Protein AF-A0A3L7ZGT4-F1 (afdb_monomer)

Nearest PDB structures (foldseek):
  6v9z-assembly1_B  TM=1.377E-01  e=1.592E-01  Acetivibrio thermocellus ATCC 27405
  2yfb-assembly1_A  TM=1.823E-01  e=2.678E+00  Pseudomonas putida KT2440
  4iwb-assembly2_B  TM=2.316E-01  e=6.762E+00  Aquifex aeolicus
  2efl-assembly1_A-2  TM=1.296E-01  e=8.067E+00  Homo sapiens

Sequence (355 aa):
MDIYYFLFLWIAFLSSLDFFPLPQKIKMIGSSLLLLTVILFCGLRGDVDNDYSTYVGHWGTTPIWQEESVKSLFEKINGHLLEFGYVFICSLFKSIGLGYQSIFLFCSFLTFTLFYKSAKQFTSYPNFALFIFFSQFIMMPFMQIRYGVAMTCTLYAIVNWANGNRRKCVVYIILGILFHRLVWGCLLLIWLLNASFRFVVFFMLCALFIPFGTIEDIILGIFSISSFKHYMDYMDKGESANMLSILWYSILVYPYLEKIWRERNRASVKEIVLLKMYLISLLAFYLASDYSILSRISGVFSLSICFILPAYYQMLKKDGLHLLVYFFCVSFYCFLKYLPCLKYFKDYTINYNLF

Radius of gyration: 20.81 Å; Cα contacts (8 Å, |Δi|>4): 427; chains: 1; bounding box: 52×47×51 Å

Secondary structure (DSSP, 8-state):
-HHHHHHHHHHHHHHHTTTS---HHHHHHHHHHHHHHHHHHHHSB-S-STTHHHHHHHHHHS--GGGS-HHHHHHHHHTSSS-HHHHHHHHHHHHTT--THHHHHHHHHHHHHHHHHHHHHH-S-HHHHHHHHHHHHTHHHHT-HHHHHHHHHHHHHHHHHHTT-HHHHHHHHHHHHHH-THHHHHHHHHGGGTS-HHHHHHHHHHHTTS-HHHHHHHHHHHHTSTTTGGGGGG-S-PSPPPHHHHHHHHHHHHHHHHHHHHTTTT--HHHHHHHHHHHHHHHHHHHTTT-HHHHHHHHHHHTTHHHHHHHGGGGS-SSHHHHHHHHHHHHHHHHHHHGGGGGG--S--B-----

Mean predicted aligned error: 5.78 Å

Foldseek 3Di:
DVVLVVLLVLLLVLLLVLLDPDDPVVPVVSVVCSLVSQLQQQLFWAPWFDQRVVLLVLLVQQAAPVVDDPVRNQVSLVPDPFFNLLSVVSNVLVNVPWFSSVSLSVLSNLLSVLQLVLLVQQASRSSQLSSLCCLQPVCCSRRVSLLSNLLSLQSSLLSCVLVVNNVSNVVSLVVSCRRDVCSVVLVVLSCLLVPDPVVLLVLLVVLLVPPLVVLVVVVCVVCVPPSNVVCVVQLQFDDFPDVVVVVVLVVLCVVLVVVCVVCVVPDGSSSSSLVSLSSSLSSLCSSCRRGPSSNSSSVSSNSSSSSRLNCVVVVDDSDPVRSVVSSVVSSVVSNVSNVVCCVRTHPTDGHPRGD

pLDDT: mean 88.42, std 10.99, range [50.56, 98.62]

Structure (mmCIF, N/CA/C/O backbone):
data_AF-A0A3L7ZGT4-F1
#
_entry.id   AF-A0A3L7ZGT4-F1
#
loop_
_atom_site.group_PDB
_atom_site.id
_atom_site.type_symbol
_atom_site.label_atom_id
_atom_site.label_alt_id
_atom_site.label_comp_id
_atom_site.label_asym_id
_atom_site.label_entity_id
_atom_site.label_seq_id
_atom_site.pdbx_PDB_ins_code
_atom_site.Cartn_x
_atom_site.Cartn_y
_atom_site.Cartn_z
_atom_site.occupancy
_atom_site.B_iso_or_equiv
_atom_site.auth_seq_id
_atom_site.auth_comp_id
_atom_site.auth_asym_id
_atom_site.auth_atom_id
_atom_site.pdbx_PDB_model_num
ATOM 1 N N . MET A 1 1 ? -10.781 -17.471 -13.627 1.00 87.19 1 MET A N 1
ATOM 2 C CA . MET A 1 1 ? -11.334 -16.576 -12.579 1.00 87.19 1 MET A CA 1
ATOM 3 C C . MET A 1 1 ? -11.327 -17.170 -11.162 1.00 87.19 1 MET A C 1
ATOM 5 O O . MET A 1 1 ? -11.079 -16.430 -10.216 1.00 87.19 1 MET A O 1
ATOM 9 N N . ASP A 1 2 ? -11.546 -18.475 -10.971 1.00 91.94 2 ASP A N 1
ATOM 10 C CA . ASP A 1 2 ? -11.720 -19.090 -9.633 1.00 91.94 2 ASP A CA 1
ATOM 11 C C . ASP A 1 2 ? -10.563 -18.881 -8.650 1.00 91.94 2 ASP A C 1
ATOM 13 O O . ASP A 1 2 ? -10.771 -18.725 -7.445 1.00 91.94 2 ASP A O 1
ATOM 17 N N . ILE A 1 3 ? -9.333 -18.809 -9.161 1.00 94.75 3 ILE A N 1
ATOM 18 C CA . ILE A 1 3 ? -8.140 -18.611 -8.336 1.00 94.75 3 ILE A CA 1
ATOM 19 C C . ILE A 1 3 ? -8.164 -17.294 -7.548 1.00 94.75 3 ILE A C 1
ATOM 21 O O . ILE A 1 3 ? -7.645 -17.253 -6.436 1.00 94.75 3 ILE A O 1
ATOM 25 N N . TYR A 1 4 ? -8.803 -16.239 -8.069 1.00 95.88 4 TYR A N 1
ATOM 26 C CA . TYR A 1 4 ? -8.950 -14.962 -7.364 1.00 95.88 4 TYR A CA 1
ATOM 27 C C . TYR A 1 4 ? -9.836 -15.116 -6.118 1.00 95.88 4 TYR A C 1
ATOM 29 O O . TYR A 1 4 ? -9.494 -14.630 -5.040 1.00 95.88 4 TYR A O 1
ATOM 37 N N . TYR A 1 5 ? -10.936 -15.866 -6.234 1.00 96.62 5 TYR A N 1
ATOM 38 C CA . TYR A 1 5 ? -11.831 -16.164 -5.113 1.00 96.62 5 TYR A CA 1
ATOM 39 C C . TYR A 1 5 ? -11.175 -17.090 -4.090 1.00 96.62 5 TYR A C 1
ATOM 41 O O . TYR A 1 5 ? -11.238 -16.825 -2.888 1.00 96.62 5 TYR A O 1
ATOM 49 N N . PHE A 1 6 ? -10.495 -18.141 -4.557 1.00 96.94 6 PHE A N 1
ATOM 50 C CA . PHE A 1 6 ? -9.724 -19.025 -3.686 1.00 96.94 6 PHE A CA 1
ATOM 51 C C . PHE A 1 6 ? -8.668 -18.243 -2.899 1.00 96.94 6 PHE A C 1
ATOM 53 O O . PHE A 1 6 ? -8.575 -18.378 -1.680 1.00 96.94 6 PHE A O 1
ATOM 60 N N . LEU A 1 7 ? -7.913 -17.377 -3.580 1.00 96.44 7 LEU A N 1
ATOM 61 C CA . LEU A 1 7 ? -6.902 -16.541 -2.951 1.00 96.44 7 LEU A CA 1
ATOM 62 C C . LEU A 1 7 ? -7.512 -15.614 -1.896 1.00 96.44 7 LEU A C 1
ATOM 64 O O . LEU A 1 7 ? -6.963 -15.502 -0.803 1.00 96.44 7 LEU A O 1
ATOM 68 N N . PHE A 1 8 ? -8.641 -14.968 -2.198 1.00 97.25 8 PHE A N 1
ATOM 69 C CA . PHE A 1 8 ? -9.334 -14.109 -1.242 1.00 97.25 8 PHE A CA 1
ATOM 70 C C . PHE A 1 8 ? -9.685 -14.873 0.045 1.00 97.25 8 PHE A C 1
ATOM 72 O O . PHE A 1 8 ? -9.359 -14.416 1.142 1.00 97.25 8 PHE A O 1
ATOM 79 N N . LEU A 1 9 ? -10.282 -16.064 -0.083 1.00 97.31 9 LEU A N 1
ATOM 80 C CA . LEU A 1 9 ? -10.635 -16.915 1.058 1.00 97.31 9 LEU A CA 1
ATOM 81 C C . LEU A 1 9 ? -9.398 -17.401 1.823 1.00 97.31 9 LEU A C 1
ATOM 83 O O . LEU A 1 9 ? -9.398 -17.412 3.053 1.00 97.31 9 LEU A O 1
ATOM 87 N N . TRP A 1 10 ? -8.329 -17.755 1.112 1.00 97.50 10 TRP A N 1
ATOM 88 C CA . TRP A 1 10 ? -7.066 -18.186 1.706 1.00 97.50 10 TRP A CA 1
ATOM 89 C C . TRP A 1 10 ? -6.397 -17.075 2.529 1.00 97.50 10 TRP A C 1
ATOM 91 O O . TRP A 1 10 ? -5.992 -17.296 3.672 1.00 97.50 10 TRP A O 1
ATOM 101 N N . ILE A 1 11 ? -6.334 -15.857 1.985 1.00 97.81 11 ILE A N 1
ATOM 102 C CA . ILE A 1 11 ? -5.810 -14.675 2.682 1.00 97.81 11 ILE A CA 1
ATOM 103 C C . ILE A 1 11 ? -6.693 -14.348 3.891 1.00 97.81 11 ILE A C 1
ATOM 105 O O . ILE A 1 11 ? -6.160 -14.108 4.976 1.00 97.81 11 ILE A O 1
ATOM 109 N N . ALA A 1 12 ? -8.022 -14.393 3.745 1.00 97.19 12 ALA A N 1
ATOM 110 C CA . ALA A 1 12 ? -8.953 -14.181 4.852 1.00 97.19 12 ALA A CA 1
ATOM 111 C C . ALA A 1 12 ? -8.708 -15.196 5.983 1.00 97.19 12 ALA A C 1
ATOM 113 O O . ALA A 1 12 ? -8.535 -14.801 7.139 1.00 97.19 12 ALA A O 1
ATOM 114 N N . PHE A 1 13 ? -8.587 -16.485 5.651 1.00 95.81 13 PHE A N 1
ATOM 115 C CA . PHE A 1 13 ? -8.282 -17.548 6.607 1.00 95.81 13 PHE A CA 1
ATOM 116 C C . PHE A 1 13 ? -6.965 -17.298 7.353 1.00 95.81 13 PHE A C 1
ATOM 118 O O . PHE A 1 13 ? -6.965 -17.239 8.583 1.00 95.81 13 PHE A O 1
ATOM 125 N N . LEU A 1 14 ? -5.854 -17.078 6.642 1.00 96.88 14 LEU A N 1
ATOM 126 C CA . LEU A 1 14 ? -4.557 -16.811 7.278 1.00 96.88 14 LEU A CA 1
ATOM 127 C C . LEU A 1 14 ? -4.572 -15.528 8.117 1.00 96.88 14 LEU A C 1
ATOM 129 O O . LEU A 1 14 ? -3.916 -15.456 9.156 1.00 96.88 14 LEU A O 1
ATOM 133 N N . SER A 1 15 ? -5.338 -14.519 7.702 1.00 96.69 15 SER A N 1
ATOM 134 C CA . SER A 1 15 ? -5.470 -13.270 8.451 1.00 96.69 15 SER A CA 1
ATOM 135 C C . SER A 1 15 ? -6.228 -13.430 9.770 1.00 96.69 15 SER A C 1
ATOM 137 O O . SER A 1 15 ? -5.941 -12.717 10.732 1.00 96.69 15 SER A O 1
ATOM 139 N N . SER A 1 16 ? -7.137 -14.410 9.853 1.00 94.25 16 SER A N 1
ATOM 140 C CA . SER A 1 16 ? -7.916 -14.694 11.063 1.00 94.25 16 SER A CA 1
ATOM 141 C C . SER A 1 16 ? -7.051 -15.165 12.242 1.00 94.25 16 SER A C 1
ATOM 143 O O . SER A 1 16 ? -7.432 -14.987 13.400 1.00 94.25 16 SER A O 1
ATOM 145 N N . LEU A 1 17 ? -5.845 -15.688 11.969 1.00 94.06 17 LEU A N 1
ATOM 146 C CA . LEU A 1 17 ? -4.886 -16.164 12.978 1.00 94.06 17 LEU A CA 1
ATOM 147 C C . LEU A 1 17 ? -4.491 -15.085 13.999 1.00 94.06 17 LEU A C 1
ATOM 149 O O . LEU A 1 17 ? -4.084 -15.407 15.118 1.00 94.06 17 LEU A O 1
ATOM 153 N N . ASP A 1 18 ? -4.634 -13.809 13.637 1.00 93.56 18 ASP A N 1
ATOM 154 C CA . ASP A 1 18 ? -4.398 -12.675 14.527 1.00 93.56 18 ASP A CA 1
ATOM 155 C C . ASP A 1 18 ? -5.325 -12.675 15.753 1.00 93.56 18 ASP A C 1
ATOM 157 O O . ASP A 1 18 ? -4.897 -12.291 16.847 1.00 93.56 18 ASP A O 1
ATOM 161 N N . PHE A 1 19 ? -6.563 -13.150 15.598 1.00 91.94 19 PHE A N 1
ATOM 162 C CA . PHE A 1 19 ? -7.592 -13.102 16.638 1.00 91.94 19 PHE A CA 1
ATOM 163 C C . PHE A 1 19 ? -7.549 -14.284 17.604 1.00 91.94 19 PHE A C 1
ATOM 165 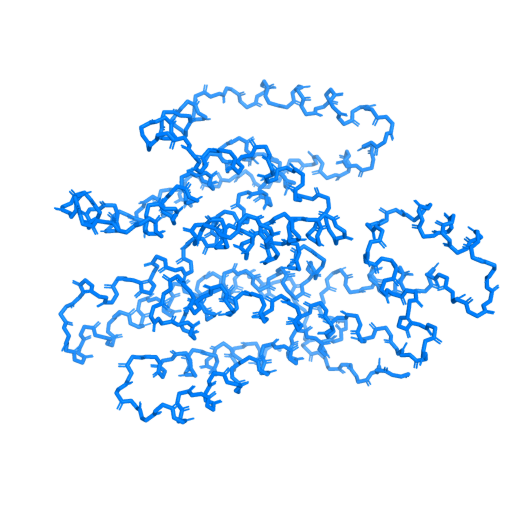O O . PHE A 1 19 ? -8.072 -14.191 18.715 1.00 91.94 19 PHE A O 1
ATOM 172 N N . PHE A 1 20 ? -6.899 -15.379 17.214 1.00 90.62 20 PHE A N 1
ATOM 173 C CA . PHE A 1 20 ? -6.825 -16.580 18.034 1.00 90.62 20 PHE A CA 1
ATOM 174 C C . PHE A 1 20 ? -5.622 -16.541 18.995 1.00 90.62 20 PHE A C 1
ATOM 176 O O . PHE A 1 20 ? -4.551 -16.016 18.651 1.00 90.62 20 PHE A O 1
ATOM 183 N N . PRO A 1 21 ? -5.744 -17.114 20.207 1.00 90.38 21 PRO A N 1
ATOM 184 C CA . PRO A 1 21 ? -4.657 -17.211 21.182 1.00 90.38 21 PRO A CA 1
ATOM 185 C C . PRO A 1 21 ? -3.670 -18.335 20.811 1.00 90.38 21 PRO A C 1
ATOM 187 O O . PRO A 1 21 ? -3.456 -19.282 21.560 1.00 90.38 21 PRO A O 1
ATOM 190 N N . LEU A 1 22 ? -3.083 -18.251 19.617 1.00 93.62 22 LEU A N 1
ATOM 191 C CA . LEU A 1 22 ? -2.138 -19.239 19.096 1.00 93.62 22 LEU A CA 1
ATOM 192 C C . LEU A 1 22 ? -0.699 -18.965 19.570 1.00 93.62 22 LEU A C 1
ATOM 194 O O . LEU A 1 22 ? -0.325 -17.796 19.725 1.00 93.62 22 LEU A O 1
ATOM 198 N N . PRO A 1 23 ? 0.143 -20.009 19.707 1.00 96.00 23 PRO A N 1
ATOM 199 C CA . PRO A 1 23 ? 1.579 -19.864 19.926 1.00 96.00 23 PRO A CA 1
ATOM 200 C C . PRO A 1 23 ? 2.246 -18.924 18.914 1.00 96.00 23 PRO A C 1
ATOM 202 O O . PRO A 1 23 ? 1.974 -18.988 17.712 1.00 96.00 23 PRO A O 1
ATOM 205 N N . GLN A 1 24 ? 3.196 -18.106 19.379 1.00 92.50 24 GLN A N 1
ATOM 206 C CA . GLN A 1 24 ? 3.872 -17.101 18.548 1.00 92.50 24 GLN A CA 1
ATOM 207 C C . GLN A 1 24 ? 4.528 -17.701 17.295 1.00 92.50 24 GLN A C 1
ATOM 209 O O . GLN A 1 24 ? 4.470 -17.103 16.223 1.00 92.50 24 GLN A O 1
ATOM 214 N N . LYS A 1 25 ? 5.101 -18.907 17.403 1.00 95.88 25 LYS A N 1
ATOM 215 C CA . LYS A 1 25 ? 5.688 -19.631 16.265 1.00 95.88 25 LYS A CA 1
ATOM 216 C C . LYS A 1 25 ? 4.659 -19.899 15.160 1.00 95.88 25 LYS A C 1
ATOM 218 O O . LYS A 1 25 ? 4.966 -19.697 13.991 1.00 95.88 25 LYS A O 1
ATOM 223 N N . ILE A 1 26 ? 3.438 -20.301 15.523 1.00 95.00 26 ILE A N 1
ATOM 224 C CA . ILE A 1 26 ? 2.354 -20.564 14.564 1.00 95.00 26 ILE A CA 1
ATOM 225 C C . ILE A 1 26 ? 1.909 -19.258 13.904 1.00 95.00 26 ILE A C 1
ATOM 227 O O . ILE A 1 26 ? 1.793 -19.208 12.682 1.00 95.00 26 ILE A O 1
ATOM 231 N N . LYS A 1 27 ? 1.753 -18.177 14.682 1.00 92.75 27 LYS A N 1
ATOM 232 C CA . LYS A 1 27 ? 1.438 -16.849 14.130 1.00 92.75 27 LYS A CA 1
ATOM 233 C C . LYS A 1 27 ? 2.501 -16.374 13.142 1.00 92.75 27 LYS A C 1
ATOM 235 O O . LYS A 1 27 ? 2.159 -15.883 12.074 1.00 92.75 27 LYS A O 1
ATOM 240 N N . MET A 1 28 ? 3.782 -16.571 13.459 1.00 94.88 28 MET A N 1
ATOM 241 C CA . MET A 1 28 ? 4.886 -16.223 12.560 1.00 94.88 28 MET A CA 1
ATOM 242 C C . MET A 1 28 ? 4.854 -17.022 11.257 1.00 94.88 28 MET A C 1
ATOM 244 O O . MET A 1 28 ? 5.005 -16.425 10.196 1.00 94.88 28 MET A O 1
ATOM 248 N N . ILE A 1 29 ? 4.626 -18.338 11.321 1.00 96.88 29 ILE A N 1
ATOM 249 C CA . ILE A 1 29 ? 4.486 -19.179 10.123 1.00 96.88 29 ILE A CA 1
ATOM 250 C C . ILE A 1 29 ? 3.302 -18.699 9.280 1.00 96.88 29 ILE A C 1
ATOM 252 O O . ILE A 1 29 ? 3.465 -18.490 8.081 1.00 96.88 29 ILE A O 1
ATOM 256 N N . GLY A 1 30 ? 2.145 -18.453 9.902 1.00 96.75 30 GLY A N 1
ATOM 257 C CA . GLY A 1 30 ? 0.964 -17.923 9.218 1.00 96.75 30 GLY A CA 1
ATOM 258 C C . GLY A 1 30 ? 1.238 -16.590 8.520 1.00 96.75 30 GLY A C 1
ATOM 259 O O . GLY A 1 30 ? 0.931 -16.442 7.341 1.00 96.75 30 GLY A O 1
ATOM 260 N N . SER A 1 31 ? 1.904 -15.653 9.198 1.00 97.19 31 SER A N 1
ATOM 261 C CA . SER A 1 31 ? 2.327 -14.377 8.610 1.00 97.19 31 SER A CA 1
ATOM 262 C C . SER A 1 31 ? 3.297 -14.541 7.442 1.00 97.19 31 SER A C 1
ATOM 264 O O . SER A 1 31 ? 3.178 -13.838 6.441 1.00 97.19 31 SER A O 1
ATOM 266 N N . SER A 1 32 ? 4.269 -15.447 7.560 1.00 97.94 32 SER A N 1
ATOM 267 C CA . SER A 1 32 ? 5.228 -15.729 6.491 1.00 97.94 32 SER A CA 1
ATOM 268 C C . SER A 1 32 ? 4.544 -16.348 5.275 1.00 97.94 32 SER A C 1
ATOM 270 O O . SER A 1 32 ? 4.813 -15.917 4.158 1.00 97.94 32 SER A O 1
ATOM 272 N N . LEU A 1 33 ? 3.629 -17.299 5.484 1.00 98.25 33 LEU A N 1
ATOM 273 C CA . LEU A 1 33 ? 2.826 -17.896 4.415 1.00 98.25 33 LEU A CA 1
ATOM 274 C C . LEU A 1 33 ? 1.926 -16.858 3.749 1.00 98.25 33 LEU A C 1
ATOM 276 O O . LEU A 1 33 ? 1.861 -16.814 2.524 1.00 98.25 33 LEU A O 1
ATOM 280 N N . LEU A 1 34 ? 1.283 -15.992 4.534 1.00 98.31 34 LEU A N 1
ATOM 281 C CA . LEU A 1 34 ? 0.437 -14.915 4.029 1.00 98.31 34 LEU A CA 1
ATOM 282 C C . LEU A 1 34 ? 1.234 -13.962 3.133 1.00 98.31 34 LEU A C 1
ATOM 284 O O . LEU A 1 34 ? 0.837 -13.713 1.997 1.00 98.31 34 LEU A O 1
ATOM 288 N N . LEU A 1 35 ? 2.379 -13.477 3.622 1.00 98.31 35 LEU A N 1
ATOM 289 C CA . LEU A 1 35 ? 3.276 -12.609 2.861 1.00 98.31 35 LEU A CA 1
ATOM 290 C C . LEU A 1 35 ? 3.783 -13.279 1.588 1.00 98.31 35 LEU A C 1
ATOM 292 O O . LEU A 1 35 ? 3.723 -12.677 0.521 1.00 98.31 35 LEU A O 1
ATOM 296 N N . LEU A 1 36 ? 4.262 -14.519 1.692 1.00 98.44 36 LEU A N 1
ATOM 297 C CA . LEU A 1 36 ? 4.753 -15.266 0.542 1.00 98.44 36 LEU A CA 1
ATOM 298 C C . LEU A 1 36 ? 3.647 -15.449 -0.502 1.00 98.44 36 LEU A C 1
ATOM 300 O O . LEU A 1 36 ? 3.887 -15.221 -1.681 1.00 98.44 36 LEU A O 1
ATOM 304 N N . THR A 1 37 ? 2.429 -15.781 -0.065 1.00 98.19 37 THR A N 1
ATOM 305 C CA . THR A 1 37 ? 1.267 -15.941 -0.946 1.00 98.19 37 THR A CA 1
ATOM 306 C C . THR A 1 37 ? 1.009 -14.659 -1.739 1.00 98.19 37 THR A C 1
ATOM 308 O O . THR A 1 37 ? 0.976 -14.709 -2.965 1.00 98.19 37 THR A O 1
ATOM 311 N N . VAL A 1 38 ? 0.860 -13.506 -1.074 1.00 98.19 38 VAL A N 1
ATOM 312 C CA . VAL A 1 38 ? 0.535 -12.248 -1.777 1.00 98.19 38 VAL A CA 1
ATOM 313 C C . VAL A 1 38 ? 1.682 -11.765 -2.667 1.00 98.19 38 VAL A C 1
ATOM 315 O O . VAL A 1 38 ? 1.430 -11.263 -3.761 1.00 98.19 38 VAL A O 1
ATOM 318 N N . ILE A 1 39 ? 2.935 -11.966 -2.241 1.00 98.38 39 ILE A N 1
ATOM 319 C CA . ILE A 1 39 ? 4.121 -11.586 -3.018 1.00 98.38 39 ILE A CA 1
ATOM 320 C C . ILE A 1 39 ? 4.232 -12.429 -4.285 1.00 98.38 39 ILE A C 1
ATOM 322 O O . ILE A 1 39 ? 4.430 -11.881 -5.365 1.00 98.38 39 ILE A O 1
ATOM 326 N N . LEU A 1 40 ? 4.089 -13.751 -4.179 1.00 97.88 40 LEU A N 1
ATOM 327 C CA . LEU A 1 40 ? 4.168 -14.630 -5.344 1.00 97.88 40 LEU A CA 1
ATOM 328 C C . LEU A 1 40 ? 2.964 -14.445 -6.267 1.00 97.88 40 LEU A C 1
ATOM 330 O O . LEU A 1 40 ? 3.140 -14.416 -7.479 1.00 97.88 40 LEU A O 1
ATOM 334 N N . PHE A 1 41 ? 1.761 -14.263 -5.720 1.00 97.50 41 PHE A N 1
ATOM 335 C CA . PHE A 1 41 ? 0.562 -14.059 -6.530 1.00 97.50 41 PHE A CA 1
ATOM 336 C C . PHE A 1 41 ? 0.618 -12.760 -7.346 1.00 97.50 41 PHE A C 1
ATOM 338 O O . PHE A 1 41 ? 0.352 -12.750 -8.540 1.00 97.50 41 PHE A O 1
ATOM 345 N N . CYS A 1 42 ? 0.995 -11.636 -6.740 1.00 97.00 42 CYS A N 1
ATOM 346 C CA . CYS A 1 42 ? 1.147 -10.398 -7.506 1.00 97.00 42 CYS A CA 1
ATOM 347 C C . CYS A 1 42 ? 2.421 -10.418 -8.368 1.00 97.00 42 CYS A C 1
ATOM 349 O O . CYS A 1 42 ? 2.427 -9.900 -9.480 1.00 97.00 42 CYS A O 1
ATOM 351 N N . GLY A 1 43 ? 3.501 -11.011 -7.859 1.00 97.12 43 GLY A N 1
ATOM 352 C CA . GLY A 1 43 ? 4.831 -10.959 -8.456 1.00 97.12 43 GLY A CA 1
ATOM 353 C C . GLY A 1 43 ? 5.082 -11.935 -9.601 1.00 97.12 43 GLY A C 1
ATOM 354 O O . GLY A 1 43 ? 5.945 -11.654 -10.423 1.00 97.12 43 GLY A O 1
ATOM 355 N N . LEU A 1 44 ? 4.354 -13.054 -9.680 1.00 97.12 44 LEU A N 1
ATOM 356 C CA . LEU A 1 44 ? 4.490 -14.069 -10.740 1.00 97.12 44 LEU A CA 1
ATOM 357 C C . LEU A 1 44 ? 3.322 -14.077 -11.728 1.00 97.12 44 LEU A C 1
ATOM 359 O O . LEU A 1 44 ? 3.250 -14.952 -12.586 1.00 97.12 44 LEU A O 1
ATOM 363 N N . ARG A 1 45 ? 2.389 -13.131 -11.628 1.00 95.19 45 ARG A N 1
ATOM 364 C CA . ARG A 1 45 ? 1.294 -13.026 -12.595 1.00 95.19 45 ARG A CA 1
ATOM 365 C C . ARG A 1 45 ? 1.841 -12.728 -14.004 1.00 95.19 45 ARG A C 1
ATOM 367 O O . ARG A 1 45 ? 2.767 -11.920 -14.144 1.00 95.19 45 ARG A O 1
ATOM 374 N N . GLY A 1 46 ? 1.256 -13.356 -15.018 1.00 93.56 46 GLY A N 1
ATOM 375 C CA . GLY A 1 46 ? 1.499 -13.095 -16.438 1.00 93.56 46 GLY A CA 1
ATOM 376 C C . GLY A 1 46 ? 0.689 -11.908 -16.966 1.00 93.56 46 GLY A C 1
ATOM 377 O O . GLY A 1 46 ? 0.334 -11.012 -16.201 1.00 93.56 46 GLY A O 1
ATOM 378 N N . ASP A 1 47 ? 0.371 -11.911 -18.264 1.00 93.50 47 ASP A N 1
ATOM 379 C CA . ASP A 1 47 ? -0.501 -10.907 -18.897 1.00 93.50 47 ASP A CA 1
ATOM 380 C C . ASP A 1 47 ? -1.958 -11.107 -18.461 1.00 93.50 47 ASP A C 1
ATOM 382 O O . ASP A 1 47 ? -2.766 -11.766 -19.118 1.00 93.50 47 ASP A O 1
ATOM 386 N N . VAL A 1 48 ? -2.263 -10.566 -17.287 1.00 91.88 48 VAL A N 1
ATOM 387 C CA . VAL A 1 48 ? -3.562 -10.698 -16.621 1.00 91.88 48 VAL A CA 1
ATOM 388 C C . VAL A 1 48 ? -4.215 -9.345 -16.353 1.00 91.88 48 VAL A C 1
ATOM 390 O O . VAL A 1 48 ? -5.291 -9.301 -15.764 1.00 91.88 48 VAL A O 1
ATOM 393 N N . ASP A 1 49 ? -3.567 -8.248 -16.747 1.00 90.81 49 ASP A N 1
ATOM 394 C CA . ASP A 1 49 ? -4.005 -6.879 -16.497 1.00 90.81 49 ASP A CA 1
ATOM 395 C C . ASP A 1 49 ? -3.548 -5.915 -17.604 1.00 90.81 49 ASP A C 1
ATOM 397 O O . ASP A 1 49 ? -2.688 -6.243 -18.418 1.00 90.81 49 ASP A O 1
ATOM 401 N N . ASN A 1 50 ? -4.138 -4.719 -17.632 1.00 86.69 50 ASN A N 1
ATOM 402 C CA . ASN A 1 50 ? -3.938 -3.746 -18.710 1.00 86.69 50 ASN A CA 1
ATOM 403 C C . ASN A 1 50 ? -2.556 -3.071 -18.718 1.00 86.69 50 ASN A C 1
ATOM 405 O O . ASN A 1 50 ? -2.140 -2.570 -19.759 1.00 86.69 50 ASN A O 1
ATOM 409 N N . ASP A 1 51 ? -1.844 -3.045 -17.589 1.00 89.44 51 ASP A N 1
ATOM 410 C CA . ASP A 1 51 ? -0.549 -2.366 -17.489 1.00 89.44 51 ASP A CA 1
ATOM 411 C C . ASP A 1 51 ? 0.621 -3.328 -17.753 1.00 89.44 51 ASP A C 1
ATOM 413 O O . ASP A 1 51 ? 1.755 -2.881 -17.953 1.00 89.44 51 ASP A O 1
ATOM 417 N N . TYR A 1 52 ? 0.373 -4.645 -17.782 1.00 93.50 52 TYR A N 1
ATOM 418 C CA . TYR A 1 52 ? 1.405 -5.668 -17.954 1.00 93.50 52 TYR A CA 1
ATOM 419 C C . TYR A 1 52 ? 2.288 -5.416 -19.178 1.00 93.50 52 TYR A C 1
ATOM 421 O O . TYR A 1 52 ? 3.505 -5.269 -19.047 1.00 93.50 52 TYR A O 1
ATOM 429 N N . SER A 1 53 ? 1.679 -5.311 -20.363 1.00 92.44 53 SER A N 1
ATOM 430 C CA . SER A 1 53 ? 2.391 -5.112 -21.629 1.00 92.44 53 SER A CA 1
ATOM 431 C C . SER A 1 53 ? 3.196 -3.814 -21.646 1.00 92.44 53 SER A C 1
ATOM 433 O O . SER A 1 53 ? 4.288 -3.776 -22.208 1.00 92.44 53 SER A O 1
ATOM 435 N N . THR A 1 54 ? 2.700 -2.769 -20.983 1.00 91.69 54 THR A N 1
ATOM 436 C CA . THR A 1 54 ? 3.389 -1.481 -20.852 1.00 91.69 54 THR A CA 1
ATOM 437 C C . THR A 1 54 ? 4.693 -1.636 -20.071 1.00 91.69 54 THR A C 1
ATOM 439 O O . THR A 1 54 ? 5.745 -1.183 -20.522 1.00 91.69 54 THR A O 1
ATOM 442 N N . TYR A 1 55 ? 4.670 -2.346 -18.939 1.00 94.00 55 TYR A N 1
ATOM 443 C CA . TYR A 1 55 ? 5.886 -2.635 -18.171 1.00 94.00 55 TYR A CA 1
ATOM 444 C C . TYR A 1 55 ? 6.881 -3.509 -18.941 1.00 94.00 55 TYR A C 1
ATOM 446 O O . TYR A 1 55 ? 8.081 -3.233 -18.908 1.00 94.00 55 TYR A O 1
ATOM 454 N N . VAL A 1 56 ? 6.400 -4.520 -19.673 1.00 94.62 56 VAL A N 1
ATOM 455 C CA . VAL A 1 56 ? 7.259 -5.355 -20.532 1.00 94.62 56 VAL A CA 1
ATOM 456 C C . VAL A 1 56 ? 7.889 -4.526 -21.655 1.00 94.62 56 VAL A C 1
ATOM 458 O O . VAL A 1 56 ? 9.082 -4.660 -21.926 1.00 94.62 56 VAL A O 1
ATOM 461 N N . GLY A 1 57 ? 7.128 -3.617 -22.268 1.00 93.19 57 GLY A N 1
ATOM 462 C CA . GLY A 1 57 ? 7.636 -2.694 -23.284 1.00 93.19 57 GLY A CA 1
ATOM 463 C C . GLY A 1 57 ? 8.752 -1.796 -22.746 1.00 93.19 57 GLY A C 1
ATOM 464 O O . GLY A 1 57 ? 9.822 -1.709 -23.348 1.00 93.19 57 GLY A O 1
ATOM 465 N N . HIS A 1 58 ? 8.549 -1.197 -21.570 1.00 92.25 58 HIS A N 1
ATOM 466 C CA . HIS A 1 58 ? 9.564 -0.371 -20.909 1.00 92.25 58 HIS A CA 1
ATOM 467 C C . HIS A 1 58 ? 10.827 -1.154 -20.529 1.00 92.25 58 HIS A C 1
ATOM 469 O O . HIS A 1 58 ? 11.944 -0.647 -20.649 1.00 92.25 58 HIS A O 1
ATOM 475 N N . TRP A 1 59 ? 10.677 -2.410 -20.108 1.00 94.12 59 TRP A N 1
ATOM 476 C CA . TRP A 1 59 ? 11.813 -3.301 -19.886 1.00 94.12 59 TRP A CA 1
ATOM 477 C C . TRP A 1 59 ? 12.626 -3.524 -21.173 1.00 94.12 59 TRP A C 1
ATOM 479 O O . TRP A 1 59 ? 13.863 -3.474 -21.162 1.00 94.12 59 TRP A O 1
ATOM 489 N N . GLY A 1 60 ? 11.938 -3.716 -22.302 1.00 92.44 60 GLY A N 1
ATOM 490 C CA . GLY A 1 60 ? 12.552 -3.864 -23.621 1.00 92.44 60 GLY A CA 1
ATOM 491 C C . GLY A 1 60 ? 13.471 -2.694 -23.982 1.00 92.44 60 GLY A C 1
ATOM 492 O O . GLY A 1 60 ? 14.592 -2.922 -24.432 1.00 92.44 60 GLY A O 1
ATOM 493 N N . THR A 1 61 ? 13.052 -1.461 -23.681 1.00 91.25 61 THR A N 1
ATOM 494 C CA . THR A 1 61 ? 13.796 -0.223 -23.983 1.00 91.25 61 THR A CA 1
ATOM 495 C C . THR A 1 61 ? 14.824 0.180 -22.924 1.00 91.25 61 THR A C 1
ATOM 497 O O . THR A 1 61 ? 15.557 1.148 -23.115 1.00 91.25 61 THR A O 1
ATOM 500 N N . THR A 1 62 ? 14.888 -0.525 -21.794 1.00 93.88 62 THR A N 1
ATOM 501 C CA . THR A 1 62 ? 15.822 -0.199 -20.711 1.00 93.88 62 THR A CA 1
ATOM 502 C C . THR A 1 62 ? 17.261 -0.601 -21.088 1.00 93.88 62 THR A C 1
ATOM 504 O O . THR A 1 62 ? 17.454 -1.726 -21.568 1.00 93.88 62 THR A O 1
ATOM 507 N N . PRO A 1 63 ? 18.272 0.267 -20.861 1.00 93.56 63 PRO A N 1
ATOM 508 C CA . PRO A 1 63 ? 19.668 -0.019 -21.204 1.00 93.56 63 PRO A CA 1
ATOM 509 C C . PRO A 1 63 ? 20.273 -1.154 -20.365 1.00 93.56 63 PRO A C 1
ATOM 511 O O . PRO A 1 63 ? 19.830 -1.415 -19.243 1.00 93.56 63 PRO A O 1
ATOM 514 N N . ILE A 1 64 ? 21.319 -1.790 -20.895 1.00 94.31 64 ILE A N 1
ATOM 515 C CA . ILE A 1 64 ? 22.130 -2.820 -20.230 1.00 94.31 64 ILE A CA 1
ATOM 516 C C . ILE A 1 64 ? 23.475 -2.198 -19.837 1.00 94.31 64 ILE A C 1
ATOM 518 O O . ILE A 1 64 ? 24.123 -1.550 -20.649 1.00 94.31 64 ILE A O 1
ATOM 522 N N . TRP A 1 65 ? 23.914 -2.372 -18.591 1.00 93.25 65 TRP A N 1
ATOM 523 C CA . TRP A 1 65 ? 25.081 -1.671 -18.042 1.00 93.25 65 TRP A CA 1
ATOM 524 C C . TRP A 1 65 ? 26.378 -2.073 -18.738 1.00 93.25 65 TRP A C 1
ATOM 526 O O . TRP A 1 65 ? 27.258 -1.239 -18.908 1.00 93.25 65 TRP A O 1
ATOM 536 N N . GLN A 1 66 ? 26.496 -3.336 -19.150 1.00 91.88 66 GLN A N 1
ATOM 537 C CA . GLN A 1 66 ? 27.677 -3.855 -19.839 1.00 91.88 66 GLN A CA 1
ATOM 538 C C . GLN A 1 66 ? 27.851 -3.286 -21.252 1.00 91.88 66 GLN A C 1
ATOM 540 O O . GLN A 1 66 ? 28.952 -3.344 -21.792 1.00 91.88 66 GLN A O 1
ATOM 545 N N . GLU A 1 67 ? 26.787 -2.743 -21.845 1.00 91.44 67 GLU A N 1
ATOM 546 C CA . GLU A 1 67 ? 26.779 -2.226 -23.219 1.00 91.44 67 GLU A CA 1
ATOM 547 C C . GLU A 1 67 ? 26.987 -0.705 -23.275 1.00 91.44 67 GLU A C 1
ATOM 549 O O . GLU A 1 67 ? 27.103 -0.123 -24.351 1.00 91.44 67 GLU A O 1
ATOM 554 N N . GLU A 1 68 ? 27.045 -0.039 -22.120 1.00 90.19 68 GLU A N 1
ATOM 555 C CA . GLU A 1 68 ? 27.005 1.416 -22.020 1.00 90.19 68 GLU A CA 1
ATOM 556 C C . GLU A 1 68 ? 28.204 1.962 -21.241 1.00 90.19 68 GLU A C 1
ATOM 558 O O . GLU A 1 68 ? 28.619 1.426 -20.214 1.00 90.19 68 GLU A O 1
ATOM 563 N N . SER A 1 69 ? 28.724 3.116 -21.666 1.00 92.12 69 SER A N 1
ATOM 564 C CA . SER A 1 69 ? 29.563 3.916 -20.768 1.00 92.12 69 SER A CA 1
ATOM 565 C C . SER A 1 69 ? 28.724 4.445 -19.598 1.00 92.12 69 SER A C 1
ATOM 567 O O . SER A 1 69 ? 27.527 4.688 -19.751 1.00 92.12 69 SER A O 1
ATOM 569 N N . VAL A 1 70 ? 29.353 4.716 -18.447 1.00 89.56 70 VAL A N 1
ATOM 570 C CA . VAL A 1 70 ? 28.658 5.270 -17.266 1.00 89.56 70 VAL A CA 1
ATOM 571 C C . VAL A 1 70 ? 27.852 6.520 -17.630 1.00 89.56 70 VAL A C 1
ATOM 573 O O . VAL A 1 70 ? 26.685 6.632 -17.267 1.00 89.56 70 VAL A O 1
ATOM 576 N N . LYS A 1 71 ? 28.438 7.443 -18.401 1.00 92.06 71 LYS A N 1
ATOM 577 C CA . LYS A 1 71 ? 27.753 8.667 -18.831 1.00 92.06 71 LYS A CA 1
ATOM 578 C C . LYS A 1 71 ? 26.514 8.360 -19.686 1.00 92.06 71 LYS A C 1
ATOM 580 O O . LYS A 1 71 ? 25.435 8.846 -19.361 1.00 92.06 71 LYS A O 1
ATOM 585 N N . SER A 1 72 ? 26.660 7.512 -20.708 1.00 91.06 72 SER A N 1
ATOM 586 C CA . SER A 1 72 ? 25.555 7.097 -21.591 1.00 91.06 72 SER A CA 1
ATOM 587 C C . SER A 1 72 ? 24.430 6.410 -20.813 1.00 91.06 72 SER A C 1
ATOM 589 O O . SER A 1 72 ? 23.255 6.699 -21.025 1.00 91.06 72 SER A O 1
ATOM 591 N N . LEU A 1 73 ? 24.783 5.555 -19.849 1.00 91.62 73 LEU A N 1
ATOM 592 C CA . LEU A 1 73 ? 23.823 4.865 -18.994 1.00 91.62 73 LEU A CA 1
ATOM 593 C C . LEU A 1 73 ? 22.959 5.860 -18.208 1.00 91.62 73 LEU A C 1
ATOM 595 O O . LEU A 1 73 ? 21.732 5.783 -18.257 1.00 91.62 73 LEU A O 1
ATOM 599 N N . PHE A 1 74 ? 23.578 6.816 -17.511 1.00 91.31 74 PHE A N 1
ATOM 600 C CA . PHE A 1 74 ? 22.835 7.821 -16.747 1.00 91.31 74 PHE A CA 1
ATOM 601 C C . PHE A 1 74 ? 22.008 8.745 -17.647 1.00 91.31 74 PHE A C 1
ATOM 603 O O . PHE A 1 74 ? 20.892 9.101 -17.273 1.00 91.31 74 PHE A O 1
ATOM 610 N N . GLU A 1 75 ? 22.507 9.114 -18.827 1.00 91.38 75 GLU A N 1
ATOM 611 C CA . GLU A 1 75 ? 21.747 9.900 -19.808 1.00 91.38 75 GLU A CA 1
ATOM 612 C C . GLU A 1 75 ? 20.508 9.139 -20.299 1.00 91.38 75 GLU A C 1
ATOM 614 O O . GLU A 1 75 ? 19.410 9.694 -20.289 1.00 91.38 75 GLU A O 1
ATOM 619 N N . LYS A 1 76 ? 20.644 7.849 -20.632 1.00 90.31 76 LYS A N 1
ATOM 620 C CA . LYS A 1 76 ? 19.529 6.994 -21.071 1.00 90.31 76 LYS A CA 1
ATOM 621 C C . LYS A 1 76 ? 18.505 6.744 -19.965 1.00 90.31 76 LYS A C 1
ATOM 623 O O . LYS A 1 76 ? 17.306 6.783 -20.228 1.00 90.31 76 LYS A O 1
ATOM 628 N N . ILE A 1 77 ? 18.953 6.531 -18.726 1.00 90.00 77 ILE A N 1
ATOM 629 C CA . ILE A 1 77 ? 18.052 6.359 -17.576 1.00 90.00 77 ILE A CA 1
ATOM 630 C C . ILE A 1 77 ? 17.295 7.664 -17.287 1.00 90.00 77 ILE A C 1
ATOM 632 O O . ILE A 1 77 ? 16.079 7.632 -17.112 1.00 90.00 77 ILE A O 1
ATOM 636 N N . ASN A 1 78 ? 17.984 8.810 -17.265 1.00 87.50 78 ASN A N 1
ATOM 637 C CA . ASN A 1 78 ? 17.357 10.113 -17.005 1.00 87.50 78 ASN A CA 1
ATOM 638 C C . ASN A 1 78 ? 16.452 10.584 -18.151 1.00 87.50 78 ASN A C 1
ATOM 640 O O . ASN A 1 78 ? 15.486 11.301 -17.907 1.00 87.50 78 ASN A O 1
ATOM 644 N N . GLY A 1 79 ? 16.766 10.197 -19.389 1.00 82.25 79 GLY A N 1
ATOM 645 C CA . GLY A 1 79 ? 15.968 10.501 -20.576 1.00 82.25 79 GLY A CA 1
ATOM 646 C C . GLY A 1 79 ? 14.708 9.643 -20.717 1.00 82.25 79 GLY A C 1
ATOM 647 O O . GLY A 1 79 ? 13.882 9.913 -21.587 1.00 82.25 79 GLY A O 1
ATOM 648 N N . HIS A 1 80 ? 14.536 8.615 -19.880 1.00 85.12 80 HIS A N 1
ATOM 649 C CA . HIS A 1 80 ? 13.358 7.759 -19.914 1.00 85.12 80 HIS A CA 1
ATOM 650 C C . HIS A 1 80 ? 12.123 8.492 -19.361 1.00 85.12 80 HIS A C 1
ATOM 652 O O . HIS A 1 80 ? 12.202 9.250 -18.397 1.00 85.12 80 HIS A O 1
ATOM 658 N N . LEU A 1 81 ? 10.935 8.204 -19.904 1.00 81.50 81 LEU A N 1
ATOM 659 C CA . LEU A 1 81 ? 9.669 8.810 -19.451 1.00 81.50 81 LEU A CA 1
ATOM 660 C C . LEU A 1 81 ? 9.233 8.378 -18.035 1.00 81.50 81 LEU A C 1
ATOM 662 O O . LEU A 1 81 ? 8.267 8.911 -17.491 1.00 81.50 81 LEU A O 1
ATOM 666 N N . LEU A 1 82 ? 9.922 7.405 -17.433 1.00 88.50 82 LEU A N 1
ATOM 667 C CA . LEU A 1 82 ? 9.574 6.837 -16.129 1.00 88.50 82 LEU A CA 1
ATOM 668 C C . LEU A 1 82 ? 10.520 7.353 -15.044 1.00 88.50 82 LEU A C 1
ATOM 670 O O . LEU A 1 82 ? 11.501 8.038 -15.311 1.00 88.50 82 LEU A O 1
ATOM 674 N N . GLU A 1 83 ? 10.218 7.031 -13.792 1.00 92.56 83 GLU A N 1
ATOM 675 C CA . GLU A 1 83 ? 11.023 7.445 -12.654 1.00 92.56 83 GLU A CA 1
ATOM 676 C C . GLU A 1 83 ? 12.397 6.771 -12.633 1.00 92.56 83 GLU A C 1
ATOM 678 O O . GLU A 1 83 ? 12.527 5.560 -12.831 1.00 92.56 83 GLU A O 1
ATOM 683 N N . PHE A 1 84 ? 13.417 7.577 -12.324 1.00 93.56 84 PHE A N 1
ATOM 684 C CA . PHE A 1 84 ? 14.823 7.181 -12.342 1.00 93.56 84 PHE A CA 1
ATOM 685 C C . PHE A 1 84 ? 15.086 5.856 -11.619 1.00 93.56 84 PHE A C 1
ATOM 687 O O . PHE A 1 84 ? 15.728 4.970 -12.173 1.00 93.56 84 PHE A O 1
ATOM 694 N N . GLY A 1 85 ? 14.587 5.694 -10.390 1.00 95.44 85 GLY A N 1
ATOM 695 C CA . GLY A 1 85 ? 14.881 4.507 -9.588 1.00 95.44 85 GLY A CA 1
ATOM 696 C C . GLY A 1 85 ? 14.258 3.235 -10.146 1.00 95.44 85 GLY A C 1
ATOM 697 O O . GLY A 1 85 ? 14.888 2.183 -10.093 1.00 95.44 85 GLY A O 1
ATOM 698 N N . TYR A 1 86 ? 13.061 3.326 -10.726 1.00 96.25 86 TYR A N 1
ATOM 699 C CA . TYR A 1 86 ? 12.440 2.189 -11.397 1.00 96.25 86 TYR A CA 1
ATOM 700 C C . TYR A 1 86 ? 13.267 1.739 -12.609 1.00 96.25 86 TYR A C 1
ATOM 702 O O . TYR A 1 86 ? 13.609 0.561 -12.718 1.00 96.25 86 TYR A O 1
ATOM 710 N N . VAL A 1 87 ? 13.640 2.679 -13.483 1.00 96.62 87 VAL A N 1
ATOM 711 C CA . VAL A 1 87 ? 14.433 2.393 -14.692 1.00 96.62 87 VAL A CA 1
ATOM 712 C C . VAL A 1 87 ? 15.825 1.887 -14.324 1.00 96.62 87 VAL A C 1
ATOM 714 O O . VAL A 1 87 ? 16.311 0.928 -14.916 1.00 96.62 87 VAL A O 1
ATOM 717 N N . PHE A 1 88 ? 16.445 2.473 -13.299 1.00 96.44 88 PHE A N 1
ATOM 718 C CA . PHE A 1 88 ? 17.736 2.035 -12.779 1.00 96.44 88 PHE A CA 1
ATOM 719 C C . PHE A 1 88 ? 17.701 0.576 -12.308 1.00 96.44 88 PHE A C 1
ATOM 721 O O . PHE A 1 88 ? 18.588 -0.196 -12.662 1.00 96.44 88 PHE A O 1
ATOM 728 N N . ILE A 1 89 ? 16.668 0.170 -11.560 1.00 97.06 89 ILE A N 1
ATOM 729 C CA . ILE A 1 89 ? 16.520 -1.223 -11.112 1.00 97.06 89 ILE A CA 1
ATOM 730 C C . ILE A 1 89 ? 16.219 -2.162 -12.283 1.00 97.06 89 ILE A C 1
ATOM 732 O O . ILE A 1 89 ? 16.797 -3.245 -12.335 1.00 97.06 89 ILE A O 1
ATOM 736 N N . CYS A 1 90 ? 15.388 -1.749 -13.247 1.00 97.00 90 CYS A N 1
ATOM 737 C CA . CYS A 1 90 ? 15.178 -2.523 -14.474 1.00 97.00 90 CYS A CA 1
ATOM 738 C C . CYS A 1 90 ? 16.504 -2.767 -15.199 1.00 97.00 90 CYS A C 1
ATOM 740 O O . CYS A 1 90 ? 16.826 -3.893 -15.563 1.00 97.00 90 CYS A O 1
ATOM 742 N N . SER A 1 91 ? 17.304 -1.712 -15.337 1.00 96.81 91 SER A N 1
ATOM 743 C CA . SER A 1 91 ? 18.590 -1.745 -16.018 1.00 96.81 91 SER A CA 1
ATOM 744 C C . SER A 1 91 ? 19.575 -2.648 -15.281 1.00 96.81 91 SER A C 1
ATOM 746 O O . SER A 1 91 ? 20.201 -3.506 -15.898 1.00 96.81 91 SER A O 1
ATOM 748 N N . LEU A 1 92 ? 19.633 -2.545 -13.951 1.00 96.38 92 LEU A N 1
ATOM 749 C CA . LEU A 1 92 ? 20.442 -3.416 -13.105 1.00 96.38 92 LEU A CA 1
ATOM 750 C C . LEU A 1 92 ? 20.048 -4.892 -13.259 1.00 96.38 92 LEU A C 1
ATOM 752 O O . LEU A 1 92 ? 20.916 -5.732 -13.476 1.00 96.38 92 LEU A O 1
ATOM 756 N N . PHE A 1 93 ? 18.756 -5.215 -13.163 1.00 97.44 93 PHE A N 1
ATOM 757 C CA . PHE A 1 93 ? 18.265 -6.594 -13.252 1.00 97.44 93 PHE A CA 1
ATOM 758 C C . PHE A 1 93 ? 18.524 -7.199 -14.630 1.00 97.44 93 PHE A C 1
ATOM 760 O O . PHE A 1 93 ? 19.014 -8.323 -14.725 1.00 97.44 93 PHE A O 1
ATOM 767 N N . LYS A 1 94 ? 18.282 -6.426 -15.691 1.00 95.50 94 LYS A N 1
ATOM 768 C CA . LYS A 1 94 ? 18.573 -6.835 -17.067 1.00 95.50 94 LYS A CA 1
ATOM 769 C C . LYS A 1 94 ? 20.065 -7.108 -17.259 1.00 95.50 94 LYS A C 1
ATOM 771 O O . LYS A 1 94 ? 20.440 -8.095 -17.878 1.00 95.50 94 LYS A O 1
ATOM 776 N N . SER A 1 95 ? 20.914 -6.282 -16.648 1.00 96.00 95 SER A N 1
ATOM 777 C CA . SER A 1 95 ? 22.375 -6.413 -16.707 1.00 96.00 95 SER A CA 1
ATOM 778 C C . SER A 1 95 ? 22.900 -7.675 -16.028 1.00 96.00 95 SER A C 1
ATOM 780 O O . SER A 1 95 ? 23.904 -8.230 -16.459 1.00 96.00 95 SER A O 1
ATOM 782 N N . ILE A 1 96 ? 22.244 -8.164 -14.975 1.00 96.06 96 ILE A N 1
ATOM 783 C CA . ILE A 1 96 ? 22.636 -9.421 -14.314 1.00 96.06 96 ILE A CA 1
ATOM 784 C C . ILE A 1 96 ? 21.951 -10.659 -14.918 1.00 96.06 96 ILE A C 1
ATOM 786 O O . ILE A 1 96 ? 22.055 -11.742 -14.349 1.00 96.06 96 ILE A O 1
ATOM 790 N N . GLY A 1 97 ? 21.265 -10.509 -16.058 1.00 95.31 97 GLY A N 1
ATOM 791 C CA . GLY A 1 97 ? 20.628 -11.611 -16.780 1.00 95.31 97 GLY A CA 1
ATOM 792 C C . GLY A 1 97 ? 19.319 -12.100 -16.162 1.00 95.31 97 GLY A C 1
ATOM 793 O O . GLY A 1 97 ? 18.989 -13.269 -16.313 1.00 95.31 97 GLY A O 1
ATOM 794 N N . LEU A 1 98 ? 18.594 -11.247 -15.429 1.00 97.06 98 LEU A N 1
ATOM 795 C CA . LEU A 1 98 ? 17.237 -11.576 -14.989 1.00 97.06 98 LEU A CA 1
ATOM 796 C C . LEU A 1 98 ? 16.219 -11.229 -16.074 1.00 97.06 98 LEU A C 1
ATOM 798 O O . LEU A 1 98 ? 16.329 -10.195 -16.730 1.00 97.06 98 LEU A O 1
ATOM 802 N N . GLY A 1 99 ? 15.176 -12.045 -16.185 1.00 95.19 99 GLY A N 1
ATOM 803 C CA . GLY A 1 99 ? 14.005 -11.784 -17.011 1.00 95.19 99 GLY A CA 1
ATOM 804 C C . GLY A 1 99 ? 13.113 -10.690 -16.420 1.00 95.19 99 GLY A C 1
ATOM 805 O O . GLY A 1 99 ? 13.148 -10.393 -15.222 1.00 95.19 99 GLY A O 1
ATOM 806 N N . TYR A 1 100 ? 12.258 -10.090 -17.247 1.00 94.38 100 TYR A N 1
ATOM 807 C CA . TYR A 1 100 ? 11.417 -8.953 -16.852 1.00 94.38 100 TYR A CA 1
ATOM 808 C C . TYR A 1 100 ? 10.459 -9.262 -15.685 1.00 94.38 100 TYR A C 1
ATOM 810 O O . TYR A 1 100 ? 10.076 -8.356 -14.939 1.00 94.38 100 TYR A O 1
ATOM 818 N N . GLN A 1 101 ? 10.085 -10.536 -15.489 1.00 96.94 101 GLN A N 1
ATOM 819 C CA . GLN A 1 101 ? 9.199 -10.943 -14.397 1.00 96.94 101 GLN A CA 1
ATOM 820 C C . GLN A 1 101 ? 9.807 -10.632 -13.020 1.00 96.94 101 GLN A C 1
ATOM 822 O O . GLN A 1 101 ? 9.083 -10.359 -12.059 1.00 96.94 101 GLN A O 1
ATOM 827 N N . SER A 1 102 ? 11.141 -10.594 -12.931 1.00 97.19 102 SER A N 1
ATOM 828 C CA . SER A 1 102 ? 11.869 -10.230 -11.712 1.00 97.19 102 SER A CA 1
ATOM 829 C C . SER A 1 102 ? 11.475 -8.850 -11.164 1.00 97.19 102 SER A C 1
ATOM 831 O O . SER A 1 102 ? 11.448 -8.668 -9.947 1.00 97.19 102 SER A O 1
ATOM 833 N N . ILE A 1 103 ? 11.091 -7.897 -12.023 1.00 96.81 103 ILE A N 1
ATOM 834 C CA . ILE A 1 103 ? 10.650 -6.558 -11.605 1.00 96.81 103 ILE A CA 1
ATOM 835 C C . ILE A 1 103 ? 9.277 -6.588 -10.946 1.00 96.81 103 ILE A C 1
ATOM 837 O O . ILE A 1 103 ? 9.085 -5.944 -9.913 1.00 96.81 103 ILE A O 1
ATOM 841 N N . PHE A 1 104 ? 8.337 -7.366 -11.484 1.00 97.38 104 PHE A N 1
ATOM 842 C CA . PHE A 1 104 ? 7.031 -7.557 -10.854 1.00 97.38 104 PHE A CA 1
ATOM 843 C C . PHE A 1 104 ? 7.186 -8.185 -9.467 1.00 97.38 104 PHE A C 1
ATOM 845 O O . PHE A 1 104 ? 6.619 -7.687 -8.489 1.00 97.38 104 PHE A O 1
ATOM 852 N N . LEU A 1 105 ? 8.025 -9.220 -9.358 1.00 97.88 105 LEU A N 1
ATOM 853 C CA . LEU A 1 105 ? 8.314 -9.881 -8.090 1.00 97.88 105 LEU A CA 1
ATOM 854 C C . LEU A 1 105 ? 8.997 -8.943 -7.087 1.00 97.88 105 LEU A C 1
ATOM 856 O O . LEU A 1 105 ? 8.601 -8.895 -5.923 1.00 97.88 105 LEU A O 1
ATOM 860 N N . PHE A 1 106 ? 9.975 -8.155 -7.532 1.00 98.06 106 PHE A N 1
ATOM 861 C CA . PHE A 1 106 ? 10.674 -7.188 -6.691 1.00 98.06 106 PHE A CA 1
ATOM 862 C C . PHE A 1 106 ? 9.753 -6.075 -6.180 1.00 98.06 106 PHE A C 1
ATOM 864 O O . PHE A 1 106 ? 9.738 -5.792 -4.979 1.00 98.06 106 PHE A O 1
ATOM 871 N N . CYS A 1 107 ? 8.946 -5.469 -7.057 1.00 98.25 107 CYS A N 1
ATOM 872 C CA . CYS A 1 107 ? 7.982 -4.449 -6.654 1.00 98.25 107 CYS A CA 1
ATOM 873 C C . CYS A 1 107 ? 6.954 -5.022 -5.673 1.00 98.25 107 CYS A C 1
ATOM 875 O O . CYS A 1 107 ? 6.718 -4.423 -4.625 1.00 98.25 107 CYS A O 1
ATOM 877 N N . SER A 1 108 ? 6.412 -6.210 -5.953 1.00 98.12 108 SER A N 1
ATOM 878 C CA . SER A 1 108 ? 5.473 -6.883 -5.053 1.00 98.12 108 SER A CA 1
ATOM 879 C C . SER A 1 108 ? 6.092 -7.177 -3.681 1.00 98.12 108 SER A C 1
ATOM 881 O O . SER A 1 108 ? 5.504 -6.853 -2.642 1.00 98.12 108 SER A O 1
ATOM 883 N N . PHE A 1 109 ? 7.320 -7.706 -3.665 1.00 98.38 109 PHE A N 1
ATOM 884 C CA . PHE A 1 109 ? 8.086 -7.950 -2.446 1.00 98.38 109 PHE A CA 1
ATOM 885 C C . PHE A 1 109 ? 8.251 -6.674 -1.617 1.00 98.38 109 PHE A C 1
ATOM 887 O O . PHE A 1 109 ? 7.963 -6.686 -0.415 1.00 98.38 109 PHE A O 1
ATOM 894 N N . LEU A 1 110 ? 8.677 -5.568 -2.240 1.00 98.31 110 LEU A N 1
ATOM 895 C CA . LEU A 1 110 ? 8.818 -4.282 -1.560 1.00 98.31 110 LEU A CA 1
ATOM 896 C C . LEU A 1 110 ? 7.482 -3.798 -0.998 1.00 98.31 110 LEU A C 1
ATOM 898 O O . LEU A 1 110 ? 7.415 -3.470 0.189 1.00 98.31 110 LEU A O 1
ATOM 902 N N . THR A 1 111 ? 6.422 -3.797 -1.810 1.00 98.56 111 THR A N 1
ATOM 903 C CA . THR A 1 111 ? 5.104 -3.298 -1.411 1.00 98.56 111 THR A CA 1
ATOM 904 C C . THR A 1 111 ? 4.571 -4.033 -0.187 1.00 98.56 111 THR A C 1
ATOM 906 O O . THR A 1 111 ? 4.308 -3.415 0.848 1.00 98.56 111 THR A O 1
ATOM 909 N N . PHE A 1 112 ? 4.466 -5.360 -0.250 1.00 98.56 112 PHE A N 1
ATOM 910 C CA . PHE A 1 112 ? 3.885 -6.128 0.850 1.00 98.56 112 PHE A CA 1
ATOM 911 C C . PHE A 1 112 ? 4.791 -6.177 2.081 1.00 98.56 112 PHE A C 1
ATOM 913 O O . PHE A 1 112 ? 4.297 -6.105 3.208 1.00 98.56 112 PHE A O 1
ATOM 920 N N . THR A 1 113 ? 6.115 -6.208 1.905 1.00 98.44 113 THR A N 1
ATOM 921 C CA . THR A 1 113 ? 7.048 -6.182 3.040 1.00 98.44 113 THR A CA 1
ATOM 922 C C . THR A 1 113 ? 6.996 -4.849 3.785 1.00 98.44 113 THR A C 1
ATOM 924 O O . THR A 1 113 ? 6.955 -4.836 5.019 1.00 98.44 113 THR A O 1
ATOM 927 N N . LEU A 1 114 ? 6.998 -3.717 3.072 1.00 98.38 114 LEU A N 1
ATOM 928 C CA . LEU A 1 114 ? 6.919 -2.387 3.685 1.00 98.38 114 LEU A CA 1
ATOM 929 C C . LEU A 1 114 ? 5.552 -2.135 4.316 1.00 98.38 114 LEU A C 1
ATOM 931 O O . LEU A 1 114 ? 5.485 -1.614 5.436 1.00 98.38 114 LEU A O 1
ATOM 935 N N . PHE A 1 115 ? 4.474 -2.574 3.662 1.00 98.62 115 PHE A N 1
ATOM 936 C CA . PHE A 1 115 ? 3.144 -2.539 4.259 1.00 98.62 115 PHE A CA 1
ATOM 937 C C . PHE A 1 115 ? 3.108 -3.344 5.564 1.00 98.62 115 PHE A C 1
ATOM 939 O O . PHE A 1 115 ? 2.733 -2.818 6.609 1.00 98.62 115 PHE A O 1
ATOM 946 N N . TYR A 1 116 ? 3.576 -4.593 5.559 1.00 98.19 116 TYR A N 1
ATOM 947 C CA . TYR A 1 116 ? 3.518 -5.446 6.746 1.00 98.19 116 TYR A CA 1
ATOM 948 C C . TYR A 1 116 ? 4.427 -4.954 7.883 1.00 98.19 116 TYR A C 1
ATOM 950 O O . TYR A 1 116 ? 4.068 -5.019 9.061 1.00 98.19 116 TYR A O 1
ATOM 958 N N . LYS A 1 117 ? 5.595 -4.382 7.556 1.00 97.88 117 LYS A N 1
ATOM 959 C CA . LYS A 1 117 ? 6.442 -3.674 8.534 1.00 97.88 117 LYS A CA 1
ATOM 960 C C . LYS A 1 117 ? 5.734 -2.464 9.150 1.00 97.88 117 LYS A C 1
ATOM 962 O O . LYS A 1 117 ? 5.944 -2.204 10.335 1.00 97.88 117 LYS A O 1
ATOM 967 N N . SER A 1 118 ? 4.919 -1.751 8.374 1.00 97.94 118 SER A N 1
ATOM 968 C CA . SER A 1 118 ? 4.074 -0.652 8.859 1.00 97.94 118 SER A CA 1
ATOM 969 C C . SER A 1 118 ? 2.964 -1.172 9.772 1.00 97.94 118 SER A C 1
ATOM 971 O O . SER A 1 118 ? 2.795 -0.675 10.884 1.00 97.94 118 SER A O 1
ATOM 973 N N . ALA A 1 119 ? 2.271 -2.233 9.350 1.00 97.50 119 ALA A N 1
ATOM 974 C CA . ALA A 1 119 ? 1.178 -2.848 10.093 1.00 97.50 119 ALA A CA 1
ATOM 975 C C . ALA A 1 119 ? 1.610 -3.297 11.490 1.00 97.50 119 ALA A C 1
ATOM 977 O O . ALA A 1 119 ? 0.985 -2.910 12.473 1.00 97.50 119 ALA A O 1
ATOM 978 N N . LYS A 1 120 ? 2.752 -3.987 11.603 1.00 96.06 120 LYS A N 1
ATOM 979 C CA . LYS A 1 120 ? 3.323 -4.396 12.899 1.00 96.06 120 LYS A CA 1
ATOM 980 C C . LYS A 1 120 ? 3.630 -3.234 13.852 1.00 96.06 120 LYS A C 1
ATOM 982 O O . LYS A 1 120 ? 3.821 -3.465 15.040 1.00 96.06 120 LYS A O 1
ATOM 987 N N . GLN A 1 121 ? 3.732 -2.002 13.349 1.00 94.44 121 GLN A N 1
ATOM 988 C CA . GLN A 1 121 ? 3.995 -0.816 14.167 1.00 94.44 121 GLN A CA 1
ATOM 989 C C . GLN A 1 121 ? 2.727 -0.036 14.529 1.00 94.44 121 GLN A C 1
ATOM 991 O O . GLN A 1 121 ? 2.740 0.646 15.556 1.00 94.44 121 GLN A O 1
ATOM 996 N N . PHE A 1 122 ? 1.662 -0.114 13.727 1.00 92.69 122 PHE A N 1
ATOM 997 C CA . PHE A 1 122 ? 0.419 0.635 13.948 1.00 92.69 122 PHE A CA 1
ATOM 998 C C . PHE A 1 122 ? -0.740 -0.188 14.510 1.00 92.69 122 PHE A C 1
ATOM 1000 O O . PHE A 1 122 ? -1.639 0.401 15.100 1.00 92.69 122 PHE A O 1
ATOM 1007 N N . THR A 1 123 ? -0.730 -1.514 14.378 1.00 92.62 123 THR A N 1
ATOM 1008 C CA . THR A 1 123 ? -1.812 -2.368 14.879 1.00 92.62 123 THR A CA 1
ATOM 1009 C C . THR A 1 123 ? -1.286 -3.641 15.532 1.00 92.62 123 THR A C 1
ATOM 1011 O O . THR A 1 123 ? -0.217 -4.147 15.191 1.00 92.62 123 THR A O 1
ATOM 1014 N N . SER A 1 124 ? -2.070 -4.181 16.466 1.00 92.06 124 SER A N 1
ATOM 1015 C CA . SER A 1 124 ? -1.847 -5.501 17.063 1.00 92.06 124 SER A CA 1
ATOM 1016 C C . SER A 1 124 ? -2.279 -6.657 16.152 1.00 92.06 124 SER A C 1
ATOM 1018 O O . SER A 1 124 ? -1.973 -7.802 16.469 1.00 92.06 124 SER A O 1
ATOM 1020 N N . TYR A 1 125 ? -2.960 -6.366 15.038 1.00 95.38 125 TYR A N 1
ATOM 1021 C CA . TYR A 1 125 ? -3.502 -7.355 14.096 1.00 95.38 125 TYR A CA 1
ATOM 1022 C C . TYR A 1 125 ? -2.942 -7.116 12.675 1.00 95.38 125 TYR A C 1
ATOM 1024 O O . TYR A 1 125 ? -3.644 -6.613 11.788 1.00 95.38 125 TYR A O 1
ATOM 1032 N N . PRO A 1 126 ? -1.634 -7.361 12.457 1.00 96.88 126 PRO A N 1
ATOM 1033 C CA . PRO A 1 126 ? -0.955 -7.011 11.214 1.00 96.88 126 PRO A CA 1
ATOM 1034 C C . PRO A 1 126 ? -1.336 -7.895 10.015 1.00 96.88 126 PRO A C 1
ATOM 1036 O O . PRO A 1 126 ? -1.318 -7.400 8.887 1.00 96.88 126 PRO A O 1
ATOM 1039 N N . ASN A 1 127 ? -1.684 -9.169 10.223 1.00 97.62 127 ASN A N 1
ATOM 1040 C CA . ASN A 1 127 ? -2.154 -10.050 9.151 1.00 97.62 127 ASN A CA 1
ATOM 1041 C C . ASN A 1 127 ? -3.542 -9.609 8.678 1.00 97.62 127 ASN A C 1
ATOM 1043 O O . ASN A 1 127 ? -3.806 -9.567 7.477 1.00 97.62 127 ASN A O 1
ATOM 1047 N N . PHE A 1 128 ? -4.404 -9.205 9.613 1.00 97.50 128 PHE A N 1
ATOM 1048 C CA . PHE A 1 128 ? -5.724 -8.675 9.288 1.00 97.50 128 PHE A CA 1
ATOM 1049 C C . PHE A 1 128 ? -5.656 -7.327 8.562 1.00 97.50 128 PHE A C 1
ATOM 1051 O O . PHE A 1 128 ? -6.351 -7.121 7.569 1.00 97.50 128 PHE A O 1
ATOM 1058 N N . ALA A 1 129 ? -4.746 -6.437 8.969 1.00 97.81 129 ALA A N 1
ATOM 1059 C CA . ALA A 1 129 ? -4.473 -5.209 8.221 1.00 97.81 129 ALA A CA 1
ATOM 1060 C C . ALA A 1 129 ? -4.001 -5.484 6.783 1.00 97.81 129 ALA A C 1
ATOM 1062 O O . ALA A 1 129 ? -4.391 -4.769 5.861 1.00 97.81 129 ALA A O 1
ATOM 1063 N N . LEU A 1 130 ? -3.179 -6.521 6.581 1.00 98.19 130 LEU A N 1
ATOM 1064 C CA . LEU A 1 130 ? -2.719 -6.935 5.254 1.00 98.19 130 LEU A CA 1
ATOM 1065 C C . LEU A 1 130 ? -3.861 -7.495 4.395 1.00 98.19 130 LEU A C 1
ATOM 1067 O O . LEU A 1 130 ? -3.921 -7.178 3.211 1.00 98.19 130 LEU A O 1
ATOM 1071 N N . PHE A 1 131 ? -4.792 -8.255 4.974 1.00 98.25 131 PHE A N 1
ATOM 1072 C CA . PHE A 1 131 ? -5.997 -8.706 4.268 1.00 98.25 131 PHE A CA 1
ATOM 1073 C C . PHE A 1 131 ? -6.864 -7.534 3.792 1.00 98.25 131 PHE A C 1
ATOM 1075 O O . PHE A 1 131 ? -7.293 -7.511 2.636 1.00 98.25 131 PHE A O 1
ATOM 1082 N N . ILE A 1 132 ? -7.067 -6.525 4.643 1.00 97.38 132 ILE A N 1
ATOM 1083 C CA . ILE A 1 132 ? -7.819 -5.317 4.280 1.00 97.38 132 ILE A CA 1
ATOM 1084 C C . ILE A 1 132 ? -7.096 -4.547 3.170 1.00 97.38 132 ILE A C 1
ATOM 1086 O O . ILE A 1 132 ? -7.730 -4.143 2.194 1.00 97.38 132 ILE A O 1
ATOM 1090 N N . PHE A 1 133 ? -5.773 -4.391 3.284 1.00 97.56 133 PHE A N 1
ATOM 1091 C CA . PHE A 1 133 ? -4.960 -3.751 2.252 1.00 97.56 133 PHE A CA 1
ATOM 1092 C C . PHE A 1 133 ? -5.068 -4.474 0.914 1.00 97.56 133 PHE A C 1
ATOM 1094 O O . PHE A 1 133 ? -5.348 -3.843 -0.101 1.00 97.56 133 PHE A O 1
ATOM 1101 N N . PHE A 1 134 ? -4.894 -5.794 0.923 1.00 96.94 134 PHE A N 1
ATOM 1102 C CA . PHE A 1 134 ? -5.013 -6.610 -0.275 1.00 96.94 134 PHE A CA 1
ATOM 1103 C C . PHE A 1 134 ? -6.398 -6.442 -0.905 1.00 96.94 134 PHE A C 1
ATOM 1105 O O . PHE A 1 134 ? -6.503 -6.128 -2.080 1.00 96.94 134 PHE A O 1
ATOM 1112 N N . SER A 1 135 ? -7.465 -6.547 -0.118 1.00 95.31 135 SER A N 1
ATOM 1113 C CA . SER A 1 135 ? -8.834 -6.507 -0.637 1.00 95.31 135 SER A CA 1
ATOM 1114 C C . SER A 1 135 ? -9.230 -5.152 -1.225 1.00 95.31 135 SER A C 1
ATOM 1116 O O . SER A 1 135 ? -9.930 -5.100 -2.229 1.00 95.31 135 SER A O 1
ATOM 1118 N N . GLN A 1 136 ? -8.793 -4.051 -0.610 1.00 91.56 136 GLN A N 1
ATOM 1119 C CA . GLN A 1 136 ? -9.167 -2.700 -1.043 1.00 91.56 136 GLN A CA 1
ATOM 1120 C C . GLN A 1 136 ? -8.238 -2.111 -2.097 1.00 91.56 136 GLN A C 1
ATOM 1122 O O . GLN A 1 136 ? -8.666 -1.278 -2.892 1.00 91.56 136 GLN A O 1
ATOM 1127 N N . PHE A 1 137 ? -6.964 -2.498 -2.077 1.00 91.38 137 PHE A N 1
ATOM 1128 C CA . PHE A 1 137 ? -5.930 -1.852 -2.872 1.00 91.38 137 PHE A CA 1
ATOM 1129 C C . PHE A 1 137 ? -5.229 -2.816 -3.820 1.00 91.38 137 PHE A C 1
ATOM 1131 O O . PHE A 1 137 ? -4.204 -2.412 -4.352 1.00 91.38 137 PHE A O 1
ATOM 1138 N N . ILE A 1 138 ? -5.746 -4.032 -4.079 1.00 92.31 138 ILE A N 1
ATOM 1139 C CA . ILE A 1 138 ? -5.096 -5.037 -4.949 1.00 92.31 138 ILE A CA 1
ATOM 1140 C C . ILE A 1 138 ? -4.639 -4.466 -6.291 1.00 92.31 138 ILE A C 1
ATOM 1142 O O . ILE A 1 138 ? -3.554 -4.811 -6.748 1.00 92.31 138 ILE A O 1
ATOM 1146 N N . MET A 1 139 ? -5.399 -3.555 -6.904 1.00 88.50 139 MET A N 1
ATOM 1147 C CA . MET A 1 139 ? -5.010 -2.941 -8.179 1.00 88.50 139 MET A CA 1
ATOM 1148 C C . MET A 1 139 ? -3.639 -2.248 -8.115 1.00 88.50 139 MET A C 1
ATOM 1150 O O . MET A 1 139 ? -2.952 -2.182 -9.128 1.00 88.50 139 MET A O 1
ATOM 1154 N N . MET A 1 140 ? -3.199 -1.784 -6.942 1.00 87.56 140 MET A N 1
ATOM 1155 C CA . MET A 1 140 ? -1.924 -1.080 -6.780 1.00 87.56 140 MET A CA 1
ATOM 1156 C C . MET A 1 140 ? -0.711 -2.026 -6.843 1.00 87.56 140 MET A C 1
ATOM 1158 O O . MET A 1 140 ? 0.118 -1.846 -7.727 1.00 87.56 140 MET A O 1
ATOM 1162 N N . PRO A 1 141 ? -0.564 -3.057 -5.984 1.00 85.38 141 PRO A N 1
ATOM 1163 C CA . PRO A 1 141 ? 0.511 -4.038 -6.121 1.00 85.38 141 PRO A CA 1
ATOM 1164 C C . PRO A 1 141 ? 0.324 -5.000 -7.302 1.00 85.38 141 PRO A C 1
ATOM 1166 O O . PRO A 1 141 ? 1.281 -5.688 -7.643 1.00 85.38 141 PRO A O 1
ATOM 1169 N N . PHE A 1 142 ? -0.879 -5.099 -7.886 1.00 90.69 142 PHE A N 1
ATOM 1170 C CA . PHE A 1 142 ? -1.161 -6.005 -9.001 1.00 90.69 142 PHE A CA 1
ATOM 1171 C C . PHE A 1 142 ? -1.018 -5.308 -10.356 1.00 90.69 142 PHE A C 1
ATOM 1173 O O . PHE A 1 142 ? -0.200 -5.732 -11.149 1.00 90.69 142 PHE A O 1
ATOM 1180 N N . MET A 1 143 ? -1.728 -4.220 -10.640 1.00 90.75 143 MET A N 1
ATOM 1181 C CA . MET A 1 143 ? -1.614 -3.530 -11.935 1.00 90.75 143 MET A CA 1
ATOM 1182 C C . MET A 1 143 ? -0.541 -2.443 -11.873 1.00 90.75 143 MET A C 1
ATOM 1184 O O . MET A 1 143 ? 0.440 -2.458 -12.607 1.00 90.75 143 MET A O 1
ATOM 1188 N N . GLN A 1 144 ? -0.664 -1.526 -10.915 1.00 92.06 144 GLN A N 1
ATOM 1189 C CA . GLN A 1 144 ? 0.131 -0.298 -10.855 1.00 92.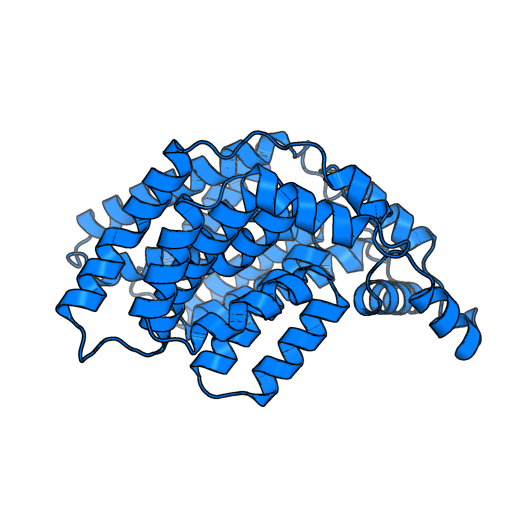06 144 GLN A CA 1
ATOM 1190 C C . GLN A 1 144 ? 1.375 -0.461 -9.967 1.00 92.06 144 GLN A C 1
ATOM 1192 O O . GLN A 1 144 ? 1.590 0.312 -9.030 1.00 92.06 144 GLN A O 1
ATOM 1197 N N . ILE A 1 145 ? 2.215 -1.464 -10.252 1.00 95.19 145 ILE A N 1
ATOM 1198 C CA . ILE A 1 145 ? 3.272 -1.943 -9.336 1.00 95.19 145 ILE A CA 1
ATOM 1199 C C . ILE A 1 145 ? 4.194 -0.837 -8.792 1.00 95.19 145 ILE A C 1
ATOM 1201 O O . ILE A 1 145 ? 4.547 -0.842 -7.611 1.00 95.19 145 ILE A O 1
ATOM 1205 N N . ARG A 1 146 ? 4.542 0.157 -9.624 1.00 95.06 146 ARG A N 1
ATOM 1206 C CA . ARG A 1 146 ? 5.370 1.310 -9.229 1.00 95.06 146 ARG A CA 1
ATOM 1207 C C . ARG A 1 146 ? 4.675 2.170 -8.184 1.00 95.06 146 ARG A C 1
ATOM 1209 O O . ARG A 1 146 ? 5.282 2.568 -7.189 1.00 95.06 146 ARG A O 1
ATOM 1216 N N . TYR A 1 147 ? 3.387 2.422 -8.400 1.00 93.69 147 TYR A N 1
ATOM 1217 C CA . TYR A 1 147 ? 2.563 3.155 -7.457 1.00 93.69 147 TYR A CA 1
ATOM 1218 C C . TYR A 1 147 ? 2.411 2.372 -6.144 1.00 93.69 147 TYR A C 1
ATOM 1220 O O . TYR A 1 147 ? 2.590 2.959 -5.079 1.00 93.69 147 TYR A O 1
ATOM 1228 N N . GLY A 1 148 ? 2.215 1.049 -6.191 1.00 96.44 148 GLY A N 1
ATOM 1229 C CA . GLY A 1 148 ? 2.202 0.201 -4.992 1.00 96.44 148 GLY A CA 1
ATOM 1230 C C . GLY A 1 148 ? 3.464 0.346 -4.123 1.00 96.44 148 GLY A C 1
ATOM 1231 O O . GLY A 1 148 ? 3.378 0.475 -2.895 1.00 96.44 148 GLY A O 1
ATOM 1232 N N . VAL A 1 149 ? 4.653 0.380 -4.739 1.00 98.00 149 VAL A N 1
ATOM 1233 C CA . VAL A 1 149 ? 5.925 0.627 -4.029 1.00 98.00 149 VAL A CA 1
ATOM 1234 C C . VAL A 1 149 ? 5.949 2.028 -3.422 1.00 98.00 149 VAL A C 1
ATOM 1236 O O . VAL A 1 149 ? 6.197 2.176 -2.226 1.00 98.00 149 VAL A O 1
ATOM 1239 N N . ALA A 1 150 ? 5.637 3.059 -4.205 1.00 97.44 150 ALA A N 1
ATOM 1240 C CA . ALA A 1 150 ? 5.644 4.439 -3.726 1.00 97.44 150 ALA A CA 1
ATOM 1241 C C . ALA A 1 150 ? 4.674 4.669 -2.557 1.00 97.44 150 ALA A C 1
ATOM 1243 O O . ALA A 1 150 ? 5.052 5.239 -1.535 1.00 97.44 150 ALA A O 1
ATOM 1244 N N . MET A 1 151 ? 3.455 4.149 -2.668 1.00 96.50 151 MET A N 1
ATOM 1245 C CA . MET A 1 151 ? 2.402 4.219 -1.658 1.00 96.50 151 MET A CA 1
ATOM 1246 C C . MET A 1 151 ? 2.837 3.614 -0.316 1.00 96.50 151 MET A C 1
ATOM 1248 O O . MET A 1 151 ? 2.642 4.214 0.743 1.00 96.50 151 MET A O 1
ATOM 1252 N N . THR A 1 152 ? 3.480 2.447 -0.344 1.00 97.75 152 THR A N 1
ATOM 1253 C CA . THR A 1 152 ? 3.949 1.768 0.876 1.00 97.75 152 THR A CA 1
ATOM 1254 C C . THR A 1 152 ? 5.243 2.357 1.433 1.00 97.75 152 THR A C 1
ATOM 1256 O O . THR A 1 152 ? 5.409 2.396 2.653 1.00 97.75 152 THR A O 1
ATOM 1259 N N . CYS A 1 153 ? 6.111 2.910 0.583 1.00 98.25 153 CYS A N 1
ATOM 1260 C CA . CYS A 1 153 ? 7.221 3.765 0.999 1.00 98.25 153 CYS A 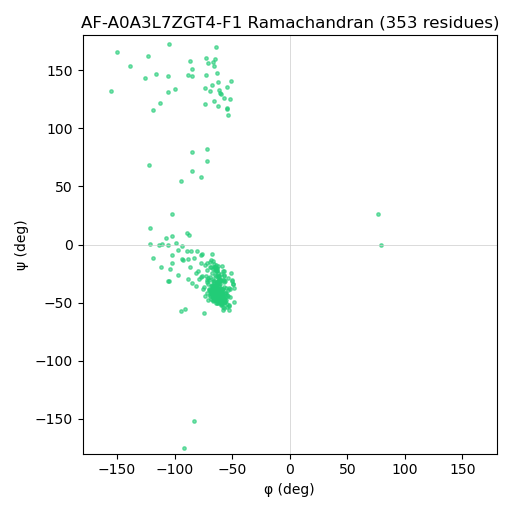CA 1
ATOM 1261 C C . CYS A 1 153 ? 6.718 5.005 1.756 1.00 98.25 153 CYS A C 1
ATOM 1263 O O . CYS A 1 153 ? 7.187 5.277 2.862 1.00 98.25 153 CYS A O 1
ATOM 1265 N N . THR A 1 154 ? 5.721 5.719 1.222 1.00 97.69 154 THR A N 1
ATOM 1266 C CA . THR A 1 154 ? 5.122 6.886 1.889 1.00 97.69 154 THR A CA 1
ATOM 1267 C C . THR A 1 154 ? 4.457 6.504 3.210 1.00 97.69 154 THR A C 1
ATOM 1269 O O . THR A 1 154 ? 4.697 7.163 4.222 1.00 97.69 154 THR A O 1
ATOM 1272 N N . LEU A 1 155 ? 3.690 5.408 3.251 1.00 97.62 155 LEU A N 1
ATOM 1273 C CA . LEU A 1 155 ? 3.122 4.897 4.501 1.00 97.62 155 LEU A CA 1
ATOM 1274 C C . LEU A 1 155 ? 4.219 4.609 5.534 1.00 97.62 155 LEU A C 1
ATOM 1276 O O . LEU A 1 155 ? 4.133 5.062 6.675 1.00 97.62 155 LEU A O 1
ATOM 1280 N N . TYR A 1 156 ? 5.268 3.882 5.147 1.00 97.62 156 TYR A N 1
ATOM 1281 C CA . TYR A 1 156 ? 6.339 3.531 6.073 1.00 97.62 156 TYR A CA 1
ATOM 1282 C C . TYR A 1 156 ? 7.129 4.764 6.529 1.00 97.62 156 TYR A C 1
ATOM 1284 O O . TYR A 1 156 ? 7.570 4.825 7.681 1.00 97.62 156 TYR A O 1
ATOM 1292 N N . ALA A 1 157 ? 7.256 5.788 5.682 1.00 97.12 157 ALA A N 1
ATOM 1293 C CA . ALA A 1 157 ? 7.796 7.081 6.081 1.00 97.12 157 ALA A CA 1
ATOM 1294 C C . ALA A 1 157 ? 6.940 7.738 7.179 1.00 97.12 157 ALA A C 1
ATOM 1296 O O . ALA A 1 157 ? 7.488 8.138 8.208 1.00 97.12 157 ALA A O 1
ATOM 1297 N N . ILE A 1 158 ? 5.609 7.762 7.020 1.00 96.56 158 ILE A N 1
ATOM 1298 C CA . ILE A 1 158 ? 4.666 8.291 8.022 1.00 96.56 158 ILE A CA 1
ATOM 1299 C C . ILE A 1 158 ? 4.745 7.503 9.339 1.00 96.56 158 I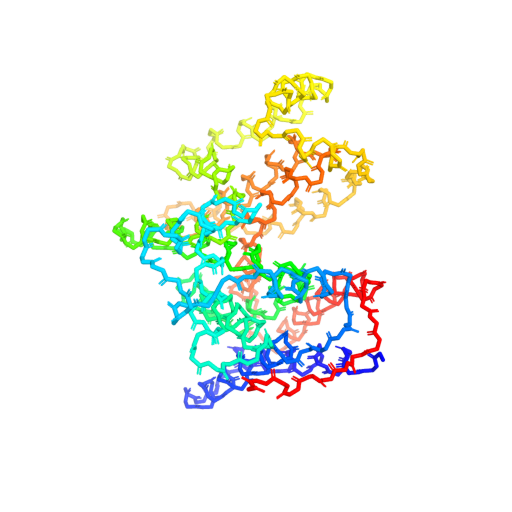LE A C 1
ATOM 1301 O O . ILE A 1 158 ? 4.766 8.096 10.418 1.00 96.56 158 ILE A O 1
ATOM 1305 N N . VAL A 1 159 ? 4.864 6.173 9.280 1.00 95.69 159 VAL A N 1
ATOM 1306 C CA . VAL A 1 159 ? 5.058 5.323 10.471 1.00 95.69 159 VAL A CA 1
ATOM 1307 C C . VAL A 1 159 ? 6.326 5.723 11.226 1.00 95.69 159 VAL A C 1
ATOM 1309 O O . VAL A 1 159 ? 6.305 5.926 12.440 1.00 95.69 159 VAL A O 1
ATOM 1312 N N . ASN A 1 160 ? 7.446 5.859 10.513 1.00 95.12 160 ASN A N 1
ATOM 1313 C CA . ASN A 1 160 ? 8.719 6.234 11.124 1.00 95.12 160 ASN A CA 1
ATOM 1314 C C . ASN A 1 160 ? 8.684 7.662 11.677 1.00 95.12 160 ASN A C 1
ATOM 1316 O O . ASN A 1 160 ? 9.227 7.907 12.750 1.00 95.12 160 ASN A O 1
ATOM 1320 N N . TRP A 1 161 ? 8.003 8.581 10.995 1.00 94.12 161 TRP A N 1
ATOM 1321 C CA . TRP A 1 161 ? 7.733 9.933 11.479 1.00 94.12 161 TRP A CA 1
ATOM 1322 C C . TRP A 1 161 ? 6.951 9.918 12.799 1.00 94.12 161 TRP A C 1
ATOM 1324 O O . TRP A 1 161 ? 7.355 10.597 13.744 1.00 94.12 161 TRP A O 1
ATOM 1334 N N . ALA A 1 162 ? 5.902 9.093 12.898 1.00 92.88 162 ALA A N 1
ATOM 1335 C CA . ALA A 1 162 ? 5.062 8.979 14.095 1.00 92.88 162 ALA A CA 1
ATOM 1336 C C . ALA A 1 162 ? 5.832 8.390 15.285 1.00 92.88 162 ALA A C 1
ATOM 1338 O O . ALA A 1 162 ? 5.575 8.747 16.431 1.00 92.88 162 ALA A O 1
ATOM 1339 N N . ASN A 1 163 ? 6.819 7.538 15.004 1.00 92.88 163 ASN A N 1
ATOM 1340 C CA . ASN A 1 163 ? 7.733 6.969 15.996 1.00 92.88 163 ASN A CA 1
ATOM 1341 C C . ASN A 1 163 ? 8.973 7.849 16.265 1.00 92.88 163 ASN A C 1
ATOM 1343 O O . ASN A 1 163 ? 9.910 7.398 16.918 1.00 92.88 163 ASN A O 1
ATOM 1347 N N . GLY A 1 164 ? 9.029 9.077 15.735 1.00 91.75 164 GLY A N 1
ATOM 1348 C CA . GLY A 1 164 ? 10.137 10.017 15.948 1.00 91.75 164 GLY A CA 1
ATOM 1349 C C . GLY A 1 164 ? 11.394 9.768 15.098 1.00 91.75 164 GLY A C 1
ATOM 1350 O O . GLY A 1 164 ? 12.343 10.547 15.164 1.00 91.75 164 GLY A O 1
ATOM 1351 N N . ASN A 1 165 ? 11.421 8.744 14.240 1.00 93.94 165 ASN A N 1
ATOM 1352 C CA . ASN A 1 165 ? 12.563 8.429 13.379 1.00 93.94 165 ASN A CA 1
ATOM 1353 C C . ASN A 1 165 ? 12.542 9.233 12.067 1.00 93.94 165 ASN A C 1
ATOM 1355 O O . ASN A 1 165 ? 12.178 8.743 10.993 1.00 93.94 165 ASN A O 1
ATOM 1359 N N . ARG A 1 166 ? 12.976 10.494 12.153 1.00 92.75 166 ARG A N 1
ATOM 1360 C CA . ARG A 1 166 ? 12.986 11.438 11.021 1.00 92.75 166 ARG A CA 1
ATOM 1361 C C . ARG A 1 166 ? 13.912 11.010 9.881 1.00 92.75 166 ARG A C 1
ATOM 1363 O O . ARG A 1 166 ? 13.551 11.178 8.722 1.00 92.75 166 ARG A O 1
ATOM 1370 N N . ARG A 1 167 ? 15.062 10.397 10.189 1.00 95.31 167 ARG A N 1
ATOM 1371 C CA . ARG A 1 167 ? 16.014 9.920 9.167 1.00 95.31 167 ARG A CA 1
ATOM 1372 C C . ARG A 1 167 ? 15.380 8.858 8.274 1.00 95.31 167 ARG A C 1
ATOM 1374 O O . ARG A 1 167 ? 15.403 8.994 7.056 1.00 95.31 167 ARG A O 1
ATOM 1381 N N . LYS A 1 168 ? 14.752 7.837 8.871 1.00 95.00 168 LYS A N 1
ATOM 1382 C CA . LYS A 1 168 ? 14.041 6.809 8.097 1.00 95.00 168 LYS A CA 1
ATOM 1383 C C . LYS A 1 168 ? 12.882 7.410 7.307 1.00 95.00 168 LYS A C 1
ATOM 1385 O O . LYS A 1 168 ? 12.711 7.042 6.154 1.00 95.00 168 LYS A O 1
ATOM 1390 N N . CYS A 1 169 ? 12.139 8.362 7.877 1.00 95.00 169 CYS A N 1
ATOM 1391 C CA . CYS A 1 169 ? 11.092 9.075 7.141 1.00 95.00 169 CYS A CA 1
ATOM 1392 C C . CYS A 1 169 ? 11.623 9.676 5.829 1.00 95.00 169 CYS A C 1
ATOM 1394 O O . CYS A 1 169 ? 11.067 9.398 4.772 1.00 95.00 169 CYS A O 1
ATOM 1396 N N . VAL A 1 170 ? 12.717 10.444 5.879 1.00 96.00 170 VAL A N 1
ATOM 1397 C CA . VAL A 1 170 ? 13.305 11.073 4.682 1.00 96.00 170 VAL A CA 1
ATOM 1398 C C . VAL A 1 170 ? 13.761 10.026 3.665 1.00 96.00 170 VAL A C 1
ATOM 1400 O O . VAL A 1 170 ? 13.431 10.142 2.488 1.00 96.00 170 VAL A O 1
ATOM 1403 N N . VAL A 1 171 ? 14.449 8.970 4.112 1.00 97.50 171 VAL A N 1
ATOM 1404 C CA . VAL A 1 171 ? 14.9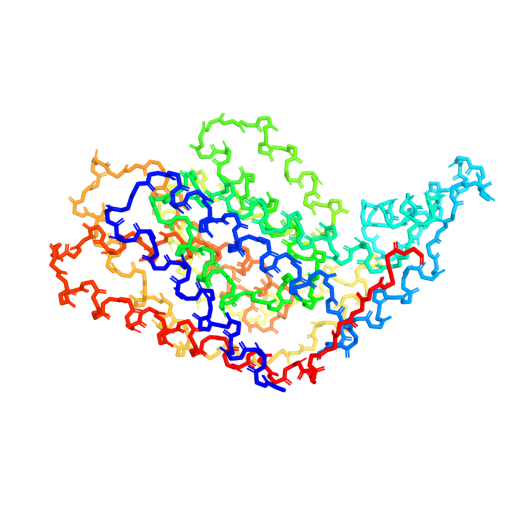18 7.893 3.223 1.00 97.50 171 VAL A CA 1
ATOM 1405 C C . VAL A 1 171 ? 13.758 7.256 2.458 1.00 97.50 171 VAL A C 1
ATOM 1407 O O . VAL A 1 171 ? 13.833 7.127 1.241 1.00 97.50 171 VAL A O 1
ATOM 1410 N N . TYR A 1 172 ? 12.666 6.892 3.135 1.00 97.75 172 TYR A N 1
ATOM 1411 C CA . TYR A 1 172 ? 11.539 6.237 2.464 1.00 97.75 172 TYR A CA 1
ATOM 1412 C C . TYR A 1 172 ? 10.721 7.183 1.579 1.00 97.75 172 TYR A C 1
ATOM 1414 O O . TYR A 1 172 ? 10.168 6.732 0.582 1.00 97.75 172 TYR A O 1
ATOM 1422 N N . ILE A 1 173 ? 10.694 8.488 1.867 1.00 97.25 173 ILE A N 1
ATOM 1423 C CA . ILE A 1 173 ? 10.150 9.477 0.924 1.00 97.25 173 ILE A CA 1
ATOM 1424 C C . ILE A 1 173 ? 10.984 9.515 -0.358 1.00 97.25 173 ILE A C 1
ATOM 1426 O O . ILE A 1 173 ? 10.414 9.426 -1.443 1.00 97.25 173 ILE A O 1
ATOM 1430 N N . ILE A 1 174 ? 12.315 9.589 -0.246 1.00 97.06 174 ILE A N 1
ATOM 1431 C CA . ILE A 1 174 ? 13.213 9.592 -1.411 1.00 97.06 174 ILE A CA 1
ATOM 1432 C C . ILE A 1 174 ? 13.031 8.303 -2.217 1.00 97.06 174 ILE A C 1
ATOM 1434 O O . ILE A 1 174 ? 12.824 8.364 -3.425 1.00 97.06 174 ILE A O 1
ATOM 1438 N N . LEU A 1 175 ? 13.015 7.140 -1.556 1.00 97.38 175 LEU A N 1
ATOM 1439 C CA . LEU A 1 175 ? 12.757 5.860 -2.221 1.00 97.38 175 LEU A CA 1
ATOM 1440 C C . LEU A 1 175 ? 11.393 5.832 -2.921 1.00 97.38 175 LEU A C 1
ATOM 1442 O O . LEU A 1 175 ? 11.289 5.308 -4.022 1.00 97.38 175 LEU A O 1
ATOM 1446 N N . GLY A 1 176 ? 10.351 6.411 -2.323 1.00 97.38 176 GLY A N 1
ATOM 1447 C CA . GLY A 1 176 ? 9.044 6.515 -2.966 1.00 97.38 176 GLY A CA 1
ATOM 1448 C C . GLY A 1 176 ? 9.070 7.394 -4.223 1.00 97.38 176 GLY A C 1
ATOM 1449 O O . GLY A 1 176 ? 8.549 6.982 -5.258 1.00 97.38 176 GLY A O 1
ATOM 1450 N N . ILE A 1 177 ? 9.722 8.562 -4.158 1.00 95.75 177 ILE A N 1
ATOM 1451 C CA . ILE A 1 177 ? 9.896 9.481 -5.299 1.00 95.75 177 ILE A CA 1
ATOM 1452 C C . ILE A 1 177 ? 10.633 8.796 -6.456 1.00 95.75 177 ILE A C 1
ATOM 1454 O O . ILE A 1 177 ? 10.275 8.984 -7.616 1.00 95.75 177 ILE A O 1
ATOM 1458 N N . LEU A 1 178 ? 11.635 7.975 -6.136 1.00 96.25 178 LEU A N 1
ATOM 1459 C CA . LEU A 1 178 ? 12.410 7.216 -7.114 1.00 96.25 178 LEU A CA 1
ATOM 1460 C C . LEU A 1 178 ? 11.581 6.175 -7.889 1.00 96.25 178 LEU A C 1
ATOM 1462 O O . LEU A 1 178 ? 12.005 5.770 -8.969 1.00 96.25 178 LEU A O 1
ATOM 1466 N N . PHE A 1 179 ? 10.425 5.753 -7.367 1.00 96.06 179 PHE A N 1
ATOM 1467 C CA . PHE A 1 179 ? 9.532 4.790 -8.022 1.00 96.06 179 PHE A CA 1
ATOM 1468 C C . PHE A 1 179 ? 8.288 5.424 -8.638 1.00 96.06 179 PHE A C 1
ATOM 1470 O O . PHE A 1 179 ? 7.782 4.895 -9.623 1.00 96.06 179 PHE A O 1
ATOM 1477 N N . HIS A 1 180 ? 7.765 6.510 -8.061 1.00 93.69 180 HIS A N 1
ATOM 1478 C CA . HIS A 1 180 ? 6.564 7.153 -8.584 1.00 93.69 180 HIS A CA 1
ATOM 1479 C C . HIS A 1 180 ? 6.472 8.638 -8.204 1.00 93.69 180 HIS A C 1
ATOM 1481 O O . HIS A 1 180 ? 6.560 9.008 -7.029 1.00 93.69 180 HIS A O 1
ATOM 1487 N N . ARG A 1 181 ? 6.175 9.501 -9.184 1.00 87.50 181 ARG A N 1
ATOM 1488 C CA . ARG A 1 181 ? 6.077 10.966 -8.985 1.00 87.50 181 ARG A CA 1
ATOM 1489 C C . ARG A 1 181 ? 4.971 11.410 -8.021 1.00 87.50 181 ARG A C 1
ATOM 1491 O O . ARG A 1 181 ? 5.078 12.477 -7.427 1.00 87.50 181 ARG A O 1
ATOM 1498 N N . LEU A 1 182 ? 3.944 10.585 -7.806 1.00 86.88 182 LEU A N 1
ATOM 1499 C CA . LEU A 1 182 ? 2.841 10.854 -6.861 1.00 86.88 182 LEU A CA 1
ATOM 1500 C C . LEU A 1 182 ? 3.315 11.264 -5.458 1.00 86.88 182 LEU A C 1
ATOM 1502 O O . LEU A 1 182 ? 2.633 12.031 -4.775 1.00 86.88 182 LEU A O 1
ATOM 1506 N N . VAL A 1 183 ? 4.471 10.766 -5.010 1.00 92.25 183 VAL A N 1
ATOM 1507 C CA . VAL A 1 183 ? 4.986 11.080 -3.671 1.00 92.25 183 VAL A CA 1
ATOM 1508 C C . VAL A 1 183 ? 5.196 12.585 -3.489 1.00 92.25 183 VAL A C 1
ATOM 1510 O O . VAL A 1 183 ? 4.960 13.086 -2.393 1.00 92.25 183 VAL A O 1
ATOM 1513 N N . TRP A 1 184 ? 5.512 13.329 -4.555 1.00 88.25 184 TRP A N 1
ATOM 1514 C CA . TRP A 1 184 ? 5.550 14.794 -4.523 1.00 88.25 184 TRP A CA 1
ATOM 1515 C C . TRP A 1 184 ? 4.199 15.409 -4.147 1.00 88.25 184 TRP A C 1
ATOM 1517 O O . TRP A 1 184 ? 4.140 16.273 -3.277 1.00 88.25 184 TRP A O 1
ATOM 1527 N N . GLY A 1 185 ? 3.102 14.910 -4.722 1.00 84.81 185 GLY A N 1
ATOM 1528 C CA . GLY A 1 185 ? 1.748 15.327 -4.347 1.00 84.81 185 GLY A CA 1
ATOM 1529 C C . GLY A 1 185 ? 1.414 14.977 -2.895 1.00 84.81 185 GLY A C 1
ATOM 1530 O O . GLY A 1 185 ? 0.834 15.783 -2.172 1.00 84.81 185 GLY A O 1
ATOM 1531 N N . CYS A 1 186 ? 1.860 13.812 -2.417 1.00 90.94 186 CYS A N 1
ATOM 1532 C CA . CYS A 1 186 ? 1.687 13.431 -1.013 1.00 90.94 186 CYS A CA 1
ATOM 1533 C C . CYS A 1 186 ? 2.455 14.361 -0.056 1.00 90.94 186 CYS A C 1
ATOM 1535 O O . CYS A 1 186 ? 1.963 14.645 1.036 1.00 90.94 186 CYS A O 1
ATOM 1537 N N . LEU A 1 187 ? 3.631 14.870 -0.449 1.00 90.69 187 LEU A N 1
ATOM 1538 C CA . LEU A 1 187 ? 4.408 15.819 0.358 1.00 90.69 187 LEU A CA 1
ATOM 1539 C C . LEU A 1 187 ? 3.670 17.145 0.587 1.00 90.69 187 LEU A C 1
ATOM 1541 O O . LEU A 1 187 ? 3.791 17.718 1.669 1.00 90.69 187 LEU A O 1
ATOM 1545 N N . LEU A 1 188 ? 2.844 17.589 -0.366 1.00 87.06 188 LEU A N 1
ATOM 1546 C CA . LEU A 1 188 ? 2.011 18.787 -0.204 1.00 87.06 188 LEU A CA 1
ATOM 1547 C C . LEU A 1 188 ? 0.957 18.643 0.895 1.00 87.06 188 LEU A C 1
ATOM 1549 O O . LEU A 1 188 ? 0.461 19.650 1.386 1.00 87.06 188 LEU A O 1
ATOM 1553 N N . LEU A 1 189 ? 0.620 17.416 1.296 1.00 88.94 189 LEU A N 1
ATOM 1554 C CA . LEU A 1 189 ? -0.372 17.145 2.335 1.00 88.94 189 LEU A CA 1
ATOM 1555 C C . LEU A 1 189 ? 0.242 16.548 3.606 1.00 88.94 189 LEU A C 1
ATOM 1557 O O . LEU A 1 189 ? -0.359 16.636 4.674 1.00 88.94 189 LEU A O 1
ATOM 1561 N N . ILE A 1 190 ? 1.452 15.977 3.542 1.00 90.62 190 ILE A N 1
ATOM 1562 C CA . ILE A 1 190 ? 2.079 15.304 4.691 1.00 90.62 190 ILE A CA 1
ATOM 1563 C C . ILE A 1 190 ? 2.318 16.254 5.873 1.00 90.62 190 ILE A C 1
ATOM 1565 O O . ILE A 1 190 ? 2.304 15.826 7.027 1.00 90.62 190 ILE A O 1
ATOM 1569 N N . TRP A 1 191 ? 2.508 17.551 5.613 1.00 89.94 191 TRP A N 1
ATOM 1570 C CA . TRP A 1 191 ? 2.701 18.552 6.663 1.00 89.94 191 TRP A CA 1
ATOM 1571 C C . TRP A 1 191 ? 1.456 18.717 7.547 1.00 89.94 191 TRP A C 1
ATOM 1573 O O . TRP A 1 191 ? 1.599 19.016 8.735 1.00 89.94 191 TRP A O 1
ATOM 1583 N N . LEU A 1 192 ? 0.252 18.427 7.030 1.00 92.06 192 LEU A N 1
ATOM 1584 C CA . LEU A 1 192 ? -0.997 18.441 7.801 1.00 92.06 192 LEU A CA 1
ATOM 1585 C C . LEU A 1 192 ? -0.992 17.407 8.937 1.00 92.06 192 LEU A C 1
ATOM 1587 O O . LEU A 1 192 ? -1.730 17.555 9.911 1.00 92.06 192 LEU A O 1
ATOM 1591 N N . LEU A 1 193 ? -0.111 16.400 8.890 1.00 91.50 193 LEU A N 1
ATOM 1592 C CA . LEU A 1 193 ? 0.088 15.483 10.014 1.00 91.50 193 LEU A CA 1
ATOM 1593 C C . LEU A 1 193 ? 0.623 16.206 11.264 1.00 91.50 193 LEU A C 1
ATOM 1595 O O . LEU A 1 193 ? 0.248 15.837 12.381 1.00 91.50 193 LEU A O 1
ATOM 1599 N N . ASN A 1 194 ? 1.429 17.264 11.099 1.00 90.38 194 ASN A N 1
ATOM 1600 C CA . ASN A 1 194 ? 1.889 18.123 12.201 1.00 90.38 194 ASN A CA 1
ATOM 1601 C C . ASN A 1 194 ? 0.833 19.148 12.642 1.00 90.38 194 ASN A C 1
ATOM 1603 O O . ASN A 1 194 ? 0.894 19.626 13.772 1.00 90.38 194 ASN A O 1
ATOM 1607 N N . ALA A 1 195 ? -0.128 19.495 11.782 1.00 90.81 195 ALA A N 1
ATOM 1608 C CA . ALA A 1 195 ? -1.127 20.515 12.087 1.00 90.81 195 ALA A CA 1
ATOM 1609 C C . ALA A 1 195 ? -2.052 20.095 13.243 1.00 90.81 195 ALA A C 1
ATOM 1611 O O . ALA A 1 195 ? -2.190 18.911 13.570 1.00 90.81 195 ALA A O 1
ATOM 1612 N N . SER A 1 196 ? -2.715 21.058 13.887 1.00 89.31 196 SER A N 1
ATOM 1613 C CA . SER A 1 196 ? -3.702 20.729 14.922 1.00 89.31 196 SER A CA 1
ATOM 1614 C C . SER A 1 196 ? -4.875 19.948 14.315 1.00 89.31 196 SER A C 1
ATOM 1616 O O . SER A 1 196 ? -5.254 20.170 13.168 1.00 89.31 196 SER A O 1
ATOM 1618 N N . PHE A 1 197 ? -5.481 19.032 15.076 1.00 86.31 197 PHE A N 1
ATOM 1619 C CA . PHE A 1 197 ? -6.605 18.229 14.573 1.00 86.31 197 PHE A CA 1
ATOM 1620 C C . PHE A 1 197 ? -7.760 19.105 14.054 1.00 86.31 197 PHE A C 1
ATOM 1622 O O . PHE A 1 197 ? -8.293 18.851 12.979 1.00 86.31 197 PHE A O 1
ATOM 1629 N N . ARG A 1 198 ? -8.083 20.189 14.777 1.00 86.94 198 ARG A N 1
ATOM 1630 C CA . ARG A 1 198 ? -9.111 21.168 14.381 1.00 86.94 198 ARG A CA 1
ATOM 1631 C C . ARG A 1 198 ? -8.804 21.817 13.033 1.00 86.94 198 ARG A C 1
ATOM 1633 O O . ARG A 1 198 ? -9.711 22.017 12.241 1.00 86.94 198 ARG A O 1
ATOM 1640 N N . PHE A 1 199 ? -7.532 22.107 12.773 1.00 90.88 199 PHE A N 1
ATOM 1641 C CA . PHE A 1 199 ? -7.092 22.696 11.514 1.00 90.88 199 PHE A CA 1
ATOM 1642 C C . PHE A 1 199 ? -7.259 21.721 10.343 1.00 90.88 199 PHE A C 1
ATOM 1644 O O . PHE A 1 199 ? -7.774 22.106 9.302 1.00 90.88 199 PHE A O 1
ATOM 1651 N N . VAL A 1 200 ? -6.918 20.441 10.527 1.00 88.50 200 VAL A N 1
ATOM 1652 C CA . VAL A 1 200 ? -7.135 19.414 9.489 1.00 88.50 200 VAL A CA 1
ATOM 1653 C C . VAL A 1 200 ? -8.626 19.256 9.168 1.00 88.50 200 VAL A C 1
ATOM 1655 O O . VAL A 1 200 ? -8.997 19.203 7.999 1.00 88.50 200 VAL A O 1
ATOM 1658 N N . VAL A 1 201 ? -9.487 19.237 10.194 1.00 87.00 201 VAL A N 1
ATOM 1659 C CA . VAL A 1 201 ? -10.949 19.198 10.012 1.00 87.00 201 VAL A CA 1
ATOM 1660 C C . VAL A 1 201 ? -11.447 20.442 9.275 1.00 87.00 201 VAL A C 1
ATOM 1662 O O . VAL A 1 201 ? -12.228 20.305 8.343 1.00 87.00 201 VAL A O 1
ATOM 1665 N N . PHE A 1 202 ? -10.976 21.635 9.651 1.00 89.00 202 PHE A N 1
ATOM 1666 C CA . PHE A 1 202 ? -11.339 22.884 8.980 1.00 89.00 202 PHE A CA 1
ATOM 1667 C C . PHE A 1 202 ? -11.013 22.842 7.482 1.00 89.00 202 PHE A C 1
ATOM 1669 O O . PHE A 1 202 ? -11.902 23.076 6.675 1.00 89.00 202 PHE A O 1
ATOM 1676 N N . PHE A 1 203 ? -9.790 22.454 7.100 1.00 88.25 203 PHE A N 1
ATOM 1677 C CA . PHE A 1 203 ? -9.412 22.332 5.685 1.00 88.25 203 PHE A CA 1
ATOM 1678 C C . PHE A 1 203 ? -10.259 21.302 4.936 1.00 88.25 203 PHE A C 1
ATOM 1680 O O . PHE A 1 203 ? -10.685 21.566 3.815 1.00 88.25 203 PHE A O 1
ATOM 1687 N N . MET A 1 204 ? -10.530 20.150 5.558 1.00 86.94 204 MET A N 1
ATOM 1688 C CA . MET A 1 204 ? -11.402 19.124 4.981 1.00 86.94 204 MET A CA 1
ATOM 1689 C C . MET A 1 204 ? -12.814 19.665 4.720 1.00 86.94 204 MET A C 1
ATOM 1691 O O . MET A 1 204 ? -13.348 19.450 3.637 1.00 86.94 204 MET A O 1
ATOM 1695 N N . LEU A 1 205 ? -13.389 20.418 5.664 1.00 85.56 205 LEU A N 1
ATOM 1696 C CA . LEU A 1 205 ? -14.700 21.042 5.485 1.00 85.56 205 LEU A CA 1
ATOM 1697 C C . LEU A 1 205 ? -14.669 22.147 4.428 1.00 85.56 205 LEU A C 1
ATOM 1699 O O . LEU A 1 205 ? -15.575 22.211 3.610 1.00 85.56 205 LEU A O 1
ATOM 1703 N N . CYS A 1 206 ? -13.631 22.987 4.397 1.00 85.75 206 CYS A N 1
ATOM 1704 C CA . CYS A 1 206 ? -13.475 24.000 3.353 1.00 85.75 206 CYS A CA 1
ATOM 1705 C C . CYS A 1 206 ? -13.440 23.376 1.955 1.00 85.75 206 CYS A C 1
ATOM 1707 O O . CYS A 1 206 ? -14.048 23.928 1.045 1.00 85.75 206 CYS A O 1
ATOM 1709 N N . ALA A 1 207 ? -12.798 22.215 1.790 1.00 82.75 207 ALA A N 1
ATOM 1710 C CA . ALA A 1 207 ? -12.726 21.523 0.505 1.00 82.75 207 ALA A CA 1
ATOM 1711 C C . ALA A 1 207 ? -14.090 21.065 -0.038 1.00 82.75 207 ALA A C 1
ATOM 1713 O O . ALA A 1 207 ? -14.223 20.932 -1.248 1.00 82.75 207 ALA A O 1
ATOM 1714 N N . LEU A 1 208 ? -15.110 20.893 0.815 1.00 77.81 208 LEU A N 1
ATOM 1715 C CA . LEU A 1 208 ? -16.489 20.620 0.376 1.00 77.81 208 LEU A CA 1
ATOM 1716 C C . LEU A 1 208 ? -17.132 21.802 -0.358 1.00 77.81 208 LEU A C 1
ATOM 1718 O O . LEU A 1 208 ? -18.081 21.608 -1.113 1.00 77.81 208 LEU A O 1
ATOM 1722 N N . PHE A 1 209 ? -16.653 23.019 -0.100 1.00 7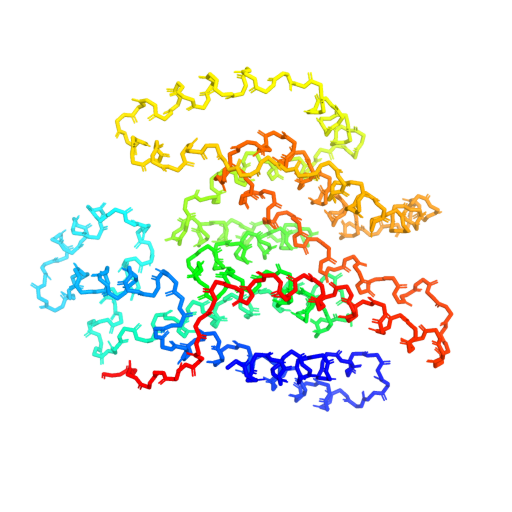8.88 209 PHE A N 1
ATOM 1723 C CA . PHE A 1 209 ? -17.234 24.256 -0.619 1.00 78.88 209 PHE A CA 1
ATOM 1724 C C . PHE A 1 209 ? -16.402 24.887 -1.740 1.00 78.88 209 PHE A C 1
ATOM 1726 O O . PHE A 1 209 ? -16.788 25.936 -2.251 1.00 78.88 209 PHE A O 1
ATOM 1733 N N . ILE A 1 210 ? -15.264 24.291 -2.118 1.00 74.12 210 ILE A N 1
ATOM 1734 C CA . ILE A 1 210 ? -14.457 24.798 -3.232 1.00 74.12 210 ILE A CA 1
ATOM 1735 C C . ILE A 1 210 ? -15.181 24.455 -4.542 1.00 74.12 210 ILE A C 1
ATOM 1737 O O . ILE A 1 210 ? -15.406 23.272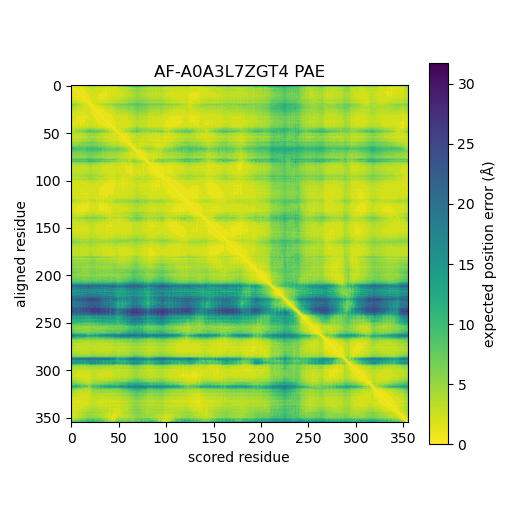 -4.803 1.00 74.12 210 ILE A O 1
ATOM 1741 N N . PRO A 1 211 ? -15.543 25.450 -5.377 1.00 65.31 211 PRO A N 1
ATOM 1742 C CA . PRO A 1 211 ? -16.154 25.181 -6.671 1.00 65.31 211 PRO A CA 1
ATOM 1743 C C . PRO A 1 211 ? -15.204 24.361 -7.549 1.00 65.31 211 PRO A C 1
ATOM 1745 O O . PRO A 1 211 ? -14.043 24.733 -7.724 1.00 65.31 211 PRO A O 1
ATOM 1748 N N . PHE A 1 212 ? -15.707 23.272 -8.132 1.00 62.81 212 PHE A N 1
ATOM 1749 C CA . PHE A 1 212 ? -14.906 22.332 -8.926 1.00 62.81 212 PHE A CA 1
ATOM 1750 C C . PHE A 1 212 ? -14.116 23.010 -10.061 1.00 62.81 212 PHE A C 1
ATOM 1752 O O . PHE A 1 212 ? -12.934 22.719 -10.246 1.00 62.81 212 PHE A O 1
ATOM 1759 N N . GLY A 1 213 ? -14.716 23.998 -10.738 1.00 61.12 213 GLY A N 1
ATOM 1760 C CA . GLY A 1 213 ? -14.070 24.733 -11.834 1.00 61.12 213 GLY A CA 1
ATOM 1761 C C . GLY A 1 213 ? -12.814 25.515 -11.425 1.00 61.12 213 GLY A C 1
ATOM 1762 O O . GLY A 1 213 ? -11.886 25.647 -12.211 1.00 61.12 213 GLY A O 1
ATOM 1763 N N . THR A 1 214 ? -12.711 25.970 -10.171 1.00 67.25 214 THR A N 1
ATOM 1764 C CA . THR A 1 214 ? -11.534 26.729 -9.711 1.00 67.25 214 THR A CA 1
ATOM 1765 C C . THR A 1 214 ? -10.292 25.845 -9.570 1.00 67.25 214 THR A C 1
ATOM 1767 O O . THR A 1 214 ? -9.173 26.308 -9.775 1.00 67.25 214 THR A O 1
ATOM 1770 N N . ILE A 1 215 ? -10.469 24.568 -9.218 1.00 68.44 215 ILE A N 1
ATOM 1771 C CA . ILE A 1 215 ? -9.357 23.613 -9.120 1.00 68.44 215 ILE A CA 1
ATOM 1772 C C . ILE A 1 215 ? -8.903 23.184 -10.523 1.00 68.44 215 ILE A C 1
ATOM 1774 O O . ILE A 1 215 ? -7.701 23.072 -10.763 1.00 68.44 215 ILE A O 1
ATOM 1778 N N . GLU A 1 216 ? -9.850 22.999 -11.447 1.00 67.06 216 GLU A N 1
ATOM 1779 C CA . GLU A 1 216 ? -9.598 22.685 -12.860 1.00 67.06 216 GLU A CA 1
ATOM 1780 C C . GLU A 1 216 ? -8.667 23.712 -13.518 1.00 67.06 216 GLU A C 1
ATOM 1782 O O . GLU A 1 216 ? -7.623 23.329 -14.047 1.00 67.06 216 GLU A O 1
ATOM 1787 N N . ASP A 1 217 ? -8.963 25.007 -13.386 1.00 70.62 217 ASP A N 1
ATOM 1788 C CA . ASP A 1 217 ? -8.153 26.078 -13.983 1.00 70.62 217 ASP A CA 1
ATOM 1789 C C . ASP A 1 217 ? -6.706 26.095 -13.460 1.00 70.62 217 ASP A C 1
ATOM 1791 O O . ASP A 1 217 ? -5.752 26.287 -14.220 1.00 70.62 217 ASP A O 1
ATOM 1795 N N . ILE A 1 218 ? -6.517 25.849 -12.158 1.00 73.88 218 ILE A N 1
ATOM 1796 C CA . ILE A 1 218 ? -5.185 25.792 -11.538 1.00 73.88 218 ILE A CA 1
ATOM 1797 C C . ILE A 1 218 ? -4.398 24.587 -12.070 1.00 73.88 218 ILE A C 1
ATOM 1799 O O . ILE A 1 218 ? -3.218 24.718 -12.407 1.00 73.88 218 ILE A O 1
ATOM 1803 N N . ILE A 1 219 ? -5.035 23.416 -12.154 1.00 70.56 219 ILE A N 1
ATOM 1804 C CA . ILE A 1 219 ? -4.399 22.187 -12.646 1.00 70.56 219 ILE A CA 1
ATOM 1805 C C . ILE A 1 219 ? -4.033 22.328 -14.124 1.00 70.56 219 ILE A C 1
ATOM 1807 O O . ILE A 1 219 ? -2.901 22.019 -14.495 1.00 70.56 219 ILE A O 1
ATOM 1811 N N . LEU A 1 220 ? -4.947 22.847 -14.948 1.00 69.88 220 LEU A N 1
ATOM 1812 C CA . LEU A 1 220 ? -4.701 23.125 -16.363 1.00 69.88 220 LEU A CA 1
ATOM 1813 C C . LEU A 1 220 ? -3.532 24.099 -16.545 1.00 69.88 220 LEU A C 1
ATOM 1815 O O . LEU A 1 220 ? -2.651 23.853 -17.369 1.00 69.88 220 LEU A O 1
ATOM 1819 N N . GLY A 1 221 ? -3.460 25.151 -15.724 1.00 70.88 221 GLY A N 1
ATOM 1820 C CA . GLY A 1 221 ? -2.328 26.077 -15.711 1.00 70.88 221 GLY A CA 1
ATOM 1821 C C . GLY A 1 221 ? -0.993 25.372 -15.453 1.00 70.88 221 GLY A C 1
ATOM 1822 O O . GLY A 1 221 ? -0.032 25.578 -16.193 1.00 70.88 221 GLY A O 1
ATOM 1823 N N . ILE A 1 222 ? -0.931 24.479 -14.462 1.00 71.88 222 ILE A N 1
ATOM 1824 C CA . ILE A 1 222 ? 0.290 23.727 -14.125 1.00 71.88 222 ILE A CA 1
ATOM 1825 C C . ILE A 1 222 ? 0.650 22.711 -15.221 1.00 71.88 222 ILE A C 1
ATOM 1827 O O . ILE A 1 222 ? 1.818 22.596 -15.598 1.00 71.88 222 ILE A O 1
ATOM 1831 N N . PHE A 1 223 ? -0.328 21.972 -15.750 1.00 69.81 223 PHE A N 1
ATOM 1832 C CA . PHE A 1 223 ? -0.092 20.924 -16.750 1.00 69.81 223 PHE A CA 1
ATOM 1833 C C . PHE A 1 223 ? 0.156 21.454 -18.164 1.00 69.81 223 PHE A C 1
ATOM 1835 O O . PHE A 1 223 ? 0.727 20.740 -18.990 1.00 69.81 223 PHE A O 1
ATOM 1842 N N . SER A 1 224 ? -0.175 22.721 -18.426 1.00 65.75 224 SER A N 1
ATOM 1843 C CA . SER A 1 224 ? 0.185 23.407 -19.671 1.00 65.75 224 SER A CA 1
ATOM 1844 C C . SER A 1 224 ? 1.699 23.635 -19.832 1.00 65.75 224 SER A C 1
ATOM 1846 O O . SER A 1 224 ? 2.176 23.896 -20.939 1.00 65.75 224 SER A O 1
ATOM 1848 N N . ILE A 1 225 ? 2.481 23.479 -18.756 1.00 70.81 225 ILE A N 1
ATOM 1849 C CA . ILE A 1 225 ? 3.946 23.519 -18.788 1.00 70.81 225 ILE A CA 1
ATOM 1850 C C . ILE A 1 225 ? 4.467 22.269 -19.521 1.00 70.81 225 ILE A C 1
ATOM 1852 O O . ILE A 1 225 ? 4.063 21.143 -19.231 1.00 70.81 225 ILE A O 1
ATOM 1856 N N . SER A 1 226 ? 5.399 22.453 -20.463 1.00 56.50 226 SER A N 1
ATOM 1857 C CA . SER A 1 226 ? 5.873 21.420 -21.408 1.00 56.50 226 SER A CA 1
ATOM 1858 C C . SER A 1 226 ? 6.287 20.084 -20.771 1.00 56.50 226 SER A C 1
ATOM 1860 O O . SER A 1 226 ? 6.108 19.032 -21.383 1.00 56.50 226 SER A O 1
ATOM 1862 N N . SER A 1 227 ? 6.784 20.097 -19.534 1.00 60.75 227 SER A N 1
ATOM 1863 C CA . SER A 1 227 ? 7.197 18.909 -18.778 1.00 60.75 227 SER A CA 1
ATOM 1864 C C . SER A 1 227 ? 6.041 18.040 -18.260 1.00 60.75 227 SER A C 1
ATOM 1866 O O . SER A 1 227 ? 6.268 16.873 -17.932 1.00 60.75 227 SER A O 1
ATOM 1868 N N . PHE A 1 228 ? 4.812 18.564 -18.207 1.00 61.56 228 PHE A N 1
ATOM 1869 C CA . PHE A 1 228 ? 3.622 17.873 -17.693 1.00 61.56 228 PHE A CA 1
ATOM 1870 C C . PHE A 1 228 ? 2.570 17.576 -18.764 1.00 61.56 228 PHE A C 1
ATOM 1872 O O . PHE A 1 228 ? 1.571 16.930 -18.465 1.00 61.56 228 PHE A O 1
ATOM 1879 N N . LYS A 1 229 ? 2.811 17.962 -20.020 1.00 65.25 229 LYS A N 1
ATOM 1880 C CA . LYS A 1 229 ? 1.829 17.849 -21.108 1.00 65.25 229 LYS A CA 1
ATOM 1881 C C . LYS A 1 229 ? 1.309 16.422 -21.345 1.00 65.25 229 LYS A C 1
ATOM 1883 O O . LYS A 1 229 ? 0.154 16.257 -21.698 1.00 65.25 229 LYS A O 1
ATOM 1888 N N . HIS A 1 230 ? 2.114 15.392 -21.085 1.00 61.81 230 HIS A N 1
ATOM 1889 C CA . HIS A 1 230 ? 1.699 13.982 -21.177 1.00 61.81 230 HIS A CA 1
ATOM 1890 C C . HIS A 1 230 ? 0.683 13.553 -20.098 1.00 61.81 230 HIS A C 1
ATOM 1892 O O . HIS A 1 230 ? 0.079 12.492 -20.211 1.00 61.81 230 HIS A O 1
ATOM 1898 N N . TYR A 1 231 ? 0.485 14.357 -19.045 1.00 60.50 231 TYR A N 1
ATOM 1899 C CA . TYR A 1 231 ? -0.577 14.147 -18.057 1.00 60.50 231 TYR A CA 1
ATOM 1900 C C . TYR A 1 231 ? -1.925 14.718 -18.498 1.00 60.50 231 TYR A C 1
ATOM 1902 O O . TYR A 1 231 ? -2.935 14.379 -17.885 1.00 60.50 231 TYR A O 1
ATOM 1910 N N . MET A 1 232 ? -1.961 15.529 -19.564 1.00 64.19 232 MET A N 1
ATOM 1911 C CA . MET A 1 232 ? -3.216 16.013 -20.144 1.00 64.19 232 MET A CA 1
ATOM 1912 C C . MET A 1 232 ? -4.098 14.860 -20.629 1.00 64.19 232 MET A C 1
ATOM 1914 O O . MET A 1 232 ? -5.309 14.939 -20.489 1.00 64.19 232 MET A O 1
ATOM 1918 N N . ASP A 1 233 ? -3.510 13.750 -21.076 1.00 58.66 233 ASP A N 1
ATOM 1919 C CA . ASP A 1 233 ? -4.265 12.559 -21.491 1.00 58.66 233 ASP A CA 1
ATOM 1920 C C . ASP A 1 233 ? -4.938 11.837 -20.300 1.00 58.66 233 ASP A C 1
ATOM 1922 O O . ASP A 1 233 ? -5.833 11.021 -20.483 1.00 58.66 233 ASP A O 1
ATOM 1926 N N . TYR A 1 234 ? -4.536 12.148 -19.059 1.00 54.62 234 TYR A N 1
ATOM 1927 C CA . TYR A 1 234 ? -5.152 11.639 -17.824 1.00 54.62 234 TYR A CA 1
ATOM 1928 C C . TYR A 1 234 ? -6.137 12.636 -17.184 1.00 54.62 234 TYR A C 1
ATOM 1930 O O . TYR A 1 234 ? -6.678 12.348 -16.108 1.00 54.62 234 TYR A O 1
ATOM 1938 N N . MET A 1 235 ? -6.337 13.801 -17.815 1.00 58.22 235 MET A N 1
ATOM 1939 C CA . MET A 1 235 ? -7.301 14.832 -17.407 1.00 58.22 235 MET A CA 1
ATOM 1940 C C . MET A 1 235 ? -8.729 14.529 -17.860 1.00 58.22 235 MET A C 1
ATOM 1942 O O . MET A 1 235 ? -9.635 15.271 -17.480 1.00 58.22 235 MET A O 1
ATOM 1946 N N . ASP A 1 236 ? -8.945 13.469 -18.648 1.00 55.94 236 ASP A N 1
ATOM 1947 C CA . ASP A 1 236 ? -10.295 13.023 -18.978 1.00 55.94 236 ASP A CA 1
ATOM 1948 C C . ASP A 1 236 ? -11.098 12.850 -17.687 1.00 55.94 236 ASP A C 1
ATOM 1950 O O . ASP A 1 236 ? -10.668 12.161 -16.752 1.00 55.94 236 ASP A O 1
ATOM 1954 N N . LYS A 1 237 ? -12.249 13.535 -17.636 1.00 53.81 237 LYS A N 1
ATOM 1955 C CA . LYS A 1 237 ? -13.162 13.504 -16.494 1.00 53.81 237 LYS A CA 1
ATOM 1956 C C . LYS A 1 237 ? -13.479 12.045 -16.198 1.00 53.81 237 LYS A C 1
ATOM 1958 O O . LYS A 1 237 ? -14.117 11.361 -16.997 1.00 53.81 237 LYS A O 1
ATOM 1963 N N . GLY A 1 238 ? -12.984 11.564 -15.060 1.00 52.00 238 GLY A N 1
ATOM 1964 C CA . GLY A 1 238 ? -13.340 10.241 -14.571 1.00 52.00 238 GLY A CA 1
ATOM 1965 C C . GLY A 1 238 ? -14.833 10.179 -14.252 1.00 52.00 238 GLY A C 1
ATOM 1966 O O . GLY A 1 238 ? -15.517 11.202 -14.206 1.00 52.00 238 GLY A O 1
ATOM 1967 N N . GLU A 1 239 ? -15.348 8.978 -13.982 1.00 50.56 239 GLU A N 1
ATOM 1968 C CA . GLU A 1 239 ? -16.642 8.865 -13.308 1.00 50.56 239 GLU A CA 1
ATOM 1969 C C . GLU A 1 239 ? -16.570 9.677 -12.011 1.00 50.56 239 GLU A C 1
ATOM 1971 O O . GLU A 1 239 ? -15.737 9.394 -11.142 1.00 50.56 239 GLU A O 1
ATOM 1976 N N . SER A 1 240 ? -17.405 10.713 -11.913 1.00 50.78 240 SER A N 1
ATOM 1977 C CA . SER A 1 240 ? -17.441 11.581 -10.745 1.00 50.78 240 SER A CA 1
ATOM 1978 C C . SER A 1 240 ? -17.654 10.737 -9.495 1.00 50.78 240 SER A C 1
ATOM 1980 O O . SER A 1 240 ? -18.451 9.792 -9.457 1.00 50.78 240 SER A O 1
ATOM 1982 N N . ALA A 1 241 ? -16.887 11.052 -8.456 1.00 52.16 241 ALA A N 1
ATOM 1983 C CA . ALA A 1 241 ? -16.967 10.336 -7.200 1.00 52.16 241 ALA A CA 1
ATOM 1984 C C . ALA A 1 241 ? -18.410 10.320 -6.665 1.00 52.16 241 ALA A C 1
ATOM 1986 O O . ALA A 1 241 ? -18.970 11.353 -6.303 1.00 52.16 241 ALA A O 1
ATOM 1987 N N . ASN A 1 242 ? -19.010 9.130 -6.564 1.00 60.88 242 ASN A N 1
ATOM 1988 C CA . ASN A 1 242 ? -20.359 8.994 -6.028 1.00 60.88 242 ASN A CA 1
ATOM 1989 C C . ASN A 1 242 ? -20.387 9.472 -4.563 1.00 60.88 242 ASN A C 1
ATOM 1991 O O . ASN A 1 242 ? -19.725 8.885 -3.705 1.00 60.88 242 ASN A O 1
ATOM 1995 N N . MET A 1 243 ? -21.185 10.498 -4.262 1.00 61.34 243 MET A N 1
ATOM 1996 C CA . MET A 1 243 ? -21.362 11.080 -2.924 1.00 61.34 243 MET A CA 1
ATOM 1997 C C . MET A 1 243 ? -21.748 10.035 -1.856 1.00 61.34 243 MET A C 1
ATOM 1999 O O . MET A 1 243 ? -21.358 10.153 -0.694 1.00 61.34 243 MET A O 1
ATOM 2003 N N . LEU A 1 244 ? -22.426 8.947 -2.246 1.00 66.25 244 LEU A N 1
ATOM 2004 C CA . LEU A 1 244 ? -22.703 7.803 -1.367 1.00 66.25 244 LEU A CA 1
ATOM 2005 C C . LEU A 1 244 ? -21.424 7.129 -0.856 1.00 66.25 244 LEU A C 1
ATOM 2007 O O . LEU A 1 244 ? -21.369 6.718 0.301 1.00 66.25 244 LEU A O 1
ATOM 2011 N N . SER A 1 245 ? -20.378 7.028 -1.682 1.00 66.00 245 SER A N 1
ATOM 2012 C CA . SER A 1 245 ? -19.102 6.430 -1.269 1.00 66.00 245 SER A CA 1
ATOM 2013 C C . SER A 1 245 ? -18.454 7.221 -0.127 1.00 66.00 245 SER A C 1
ATOM 2015 O O . SER A 1 245 ? -17.950 6.635 0.827 1.00 66.00 245 SER A O 1
ATOM 2017 N N . ILE A 1 246 ? -18.567 8.547 -0.171 1.00 65.31 246 ILE A N 1
ATOM 2018 C CA . ILE A 1 246 ? -18.037 9.484 0.823 1.00 65.31 246 ILE A CA 1
ATOM 2019 C C . ILE A 1 246 ? -18.769 9.350 2.162 1.00 65.31 246 ILE A C 1
ATOM 2021 O O . ILE A 1 246 ? -18.140 9.328 3.226 1.00 65.31 246 ILE A O 1
ATOM 2025 N N . LEU A 1 247 ? -20.098 9.218 2.119 1.00 69.56 247 LEU A N 1
ATOM 2026 C CA . LEU A 1 247 ? -20.909 8.963 3.310 1.00 69.56 247 LEU A CA 1
ATOM 2027 C C . LEU A 1 247 ? -20.518 7.631 3.957 1.00 69.56 247 LEU A C 1
ATOM 2029 O O . LEU A 1 247 ? -20.309 7.580 5.168 1.00 69.56 247 LEU A O 1
ATOM 2033 N N . TRP A 1 248 ? -20.313 6.583 3.154 1.00 71.31 248 TRP A N 1
ATOM 2034 C CA . TRP A 1 248 ? -19.832 5.293 3.651 1.00 71.31 248 TRP A CA 1
ATOM 2035 C C . TRP A 1 248 ? -18.462 5.394 4.319 1.00 71.31 248 TRP A C 1
ATOM 2037 O O . TRP A 1 248 ? -18.280 4.873 5.419 1.00 71.31 248 TRP A O 1
ATOM 2047 N N . TYR A 1 249 ? -17.515 6.109 3.710 1.00 71.50 249 TYR A N 1
ATOM 2048 C CA . TYR A 1 249 ? -16.222 6.390 4.331 1.00 71.50 249 TYR A CA 1
ATOM 2049 C C . TYR A 1 249 ? -16.398 7.153 5.661 1.00 71.50 249 TYR A C 1
ATOM 2051 O O . TYR A 1 249 ? -15.796 6.800 6.676 1.00 71.50 249 TYR A O 1
ATOM 2059 N N . SER A 1 250 ? -17.272 8.149 5.731 1.00 73.38 250 SER A N 1
ATOM 2060 C CA . SER A 1 250 ? -17.498 8.897 6.978 1.00 73.38 250 SER A CA 1
ATOM 2061 C C . SER A 1 250 ? -18.090 8.024 8.097 1.00 73.38 250 SER A C 1
ATOM 2063 O O . SER A 1 250 ? -17.666 8.122 9.250 1.00 73.38 250 SER A O 1
ATOM 2065 N N . ILE A 1 251 ? -19.003 7.106 7.761 1.00 79.62 251 ILE A N 1
ATOM 2066 C CA . ILE A 1 251 ? -19.587 6.142 8.709 1.00 79.62 251 ILE A CA 1
ATOM 2067 C C . ILE A 1 251 ? -18.520 5.167 9.225 1.00 79.62 251 ILE A C 1
ATOM 2069 O O . ILE A 1 251 ? -18.443 4.907 10.426 1.00 79.62 251 ILE A O 1
ATOM 2073 N N . LEU A 1 252 ? -17.659 4.666 8.333 1.00 80.12 252 LEU A N 1
ATOM 2074 C CA . LEU A 1 252 ? -16.640 3.666 8.658 1.00 80.12 252 LEU A CA 1
ATOM 2075 C C . LEU A 1 252 ? -15.554 4.146 9.618 1.00 80.12 252 LEU A C 1
ATOM 2077 O O . LEU A 1 252 ? -14.842 3.297 10.133 1.00 80.12 252 LEU A O 1
ATOM 2081 N N . VAL A 1 253 ? -15.386 5.455 9.837 1.00 84.19 253 VAL A N 1
ATOM 2082 C CA . VAL A 1 253 ? -14.404 5.991 10.798 1.00 84.19 253 VAL A CA 1
ATOM 2083 C C . VAL A 1 253 ? -15.046 6.440 12.114 1.00 84.19 253 VAL A C 1
ATOM 2085 O O . VAL A 1 253 ? -14.343 6.603 13.113 1.00 84.19 253 VAL A O 1
ATOM 2088 N N . TYR A 1 254 ? -16.371 6.615 12.146 1.00 84.19 254 TYR A N 1
ATOM 2089 C CA . TYR A 1 254 ? -17.089 7.202 13.279 1.00 84.19 254 TYR A CA 1
ATOM 2090 C C . TYR A 1 254 ? -16.834 6.488 14.620 1.00 84.19 254 TYR A C 1
ATOM 2092 O O . TYR A 1 254 ? -16.457 7.177 15.571 1.00 84.19 254 TYR A O 1
ATOM 2100 N N . PRO A 1 255 ? -16.898 5.142 14.723 1.00 85.06 255 PRO A N 1
ATOM 2101 C CA . PRO A 1 255 ? -16.569 4.459 15.978 1.00 85.06 255 PRO A CA 1
ATOM 2102 C C . PRO A 1 255 ? -15.149 4.773 16.472 1.00 85.06 255 PRO A C 1
ATOM 2104 O O . PRO A 1 255 ? -14.910 4.938 17.668 1.00 85.06 255 PRO A O 1
ATOM 2107 N N . TYR A 1 256 ? -14.193 4.919 15.549 1.00 86.06 256 TYR A N 1
ATOM 2108 C CA . TYR A 1 256 ? -12.808 5.247 15.896 1.00 86.06 256 TYR A CA 1
ATOM 2109 C C . TYR A 1 256 ? -12.675 6.672 16.439 1.00 86.06 256 TYR A C 1
ATOM 2111 O O . TYR A 1 256 ? -11.961 6.909 17.416 1.00 86.06 256 TYR A O 1
ATOM 2119 N N . LEU A 1 257 ? -13.379 7.618 15.812 1.00 86.06 257 LEU A N 1
ATOM 2120 C CA . LEU A 1 257 ? -13.461 9.000 16.278 1.00 86.06 257 LEU A CA 1
ATOM 2121 C C . LEU A 1 257 ? -14.072 9.067 17.677 1.00 86.06 257 LEU A C 1
ATOM 2123 O O . LEU A 1 257 ? -13.530 9.752 18.542 1.00 86.06 257 LEU A O 1
ATOM 2127 N N . GLU A 1 258 ? -15.156 8.329 17.917 1.00 84.62 258 GLU A N 1
ATOM 2128 C CA . GLU A 1 258 ? -15.816 8.283 19.219 1.00 84.62 258 GLU A CA 1
ATOM 2129 C C . GLU A 1 258 ? -14.890 7.725 20.308 1.00 84.62 258 GLU A C 1
ATOM 2131 O O . GLU A 1 258 ? -14.790 8.316 21.387 1.00 84.62 258 GLU A O 1
ATOM 2136 N N . LYS A 1 259 ? -14.150 6.644 20.016 1.00 85.56 259 LYS A N 1
ATOM 2137 C CA . LYS A 1 259 ? -13.127 6.097 20.922 1.00 85.56 259 LYS A CA 1
ATOM 2138 C C . LYS A 1 259 ? -12.116 7.173 21.318 1.00 85.56 259 LYS A C 1
ATOM 2140 O O . LYS A 1 259 ? -11.912 7.431 22.501 1.00 85.56 259 LYS A O 1
ATOM 2145 N N . ILE A 1 260 ? -11.514 7.833 20.329 1.00 85.44 260 ILE A N 1
ATOM 2146 C CA . ILE A 1 260 ? -10.472 8.842 20.559 1.00 85.44 260 ILE A CA 1
ATOM 2147 C C . ILE A 1 260 ? -11.035 10.070 21.279 1.00 85.44 260 ILE A C 1
ATOM 2149 O O . ILE A 1 260 ? -10.343 10.668 22.100 1.00 85.44 260 ILE A O 1
ATOM 2153 N N . TRP A 1 261 ? -12.292 10.433 21.024 1.00 82.75 261 TRP A N 1
ATOM 2154 C CA . TRP A 1 261 ? -12.967 11.511 21.740 1.00 82.75 261 TRP A CA 1
ATOM 2155 C C . TRP A 1 261 ? -13.181 11.177 23.221 1.00 82.75 261 TRP A C 1
ATOM 2157 O O . TRP A 1 261 ? -12.847 11.988 24.087 1.00 82.75 261 TRP A O 1
ATOM 2167 N N . ARG A 1 262 ? -13.686 9.975 23.527 1.00 83.62 262 ARG A N 1
ATOM 2168 C CA . ARG A 1 262 ? -13.881 9.494 24.907 1.00 83.62 262 ARG A CA 1
ATOM 2169 C C . ARG A 1 262 ? -12.551 9.355 25.654 1.00 83.62 262 ARG A C 1
ATOM 2171 O O . ARG A 1 262 ? -12.470 9.657 26.840 1.00 83.62 262 ARG A O 1
ATOM 2178 N N . GLU A 1 263 ? -11.495 8.953 24.952 1.00 84.44 263 GLU A N 1
ATOM 2179 C CA . GLU A 1 263 ? -10.159 8.702 25.503 1.00 84.44 263 GLU A CA 1
ATOM 2180 C C . GLU A 1 263 ? -9.164 9.837 25.212 1.00 84.44 263 GLU A C 1
ATOM 2182 O O . GLU A 1 263 ? -7.957 9.608 25.170 1.00 84.44 263 GLU A O 1
ATOM 2187 N N . ARG A 1 264 ? -9.632 11.078 25.022 1.00 73.12 264 ARG A N 1
ATOM 2188 C CA . ARG A 1 264 ? -8.836 12.196 24.472 1.00 73.12 264 ARG A CA 1
ATOM 2189 C C . ARG A 1 264 ? -7.462 12.422 25.119 1.00 73.12 264 ARG A C 1
ATOM 2191 O O . ARG A 1 264 ? -6.529 12.812 24.426 1.00 73.12 264 ARG A O 1
ATOM 2198 N N . ASN A 1 265 ? -7.327 12.168 26.421 1.00 77.06 265 ASN A N 1
ATOM 2199 C CA . ASN A 1 265 ? -6.069 12.338 27.166 1.00 77.06 265 ASN A CA 1
ATOM 2200 C C . ASN A 1 265 ? -5.165 11.087 27.167 1.00 77.06 265 ASN A C 1
ATOM 2202 O O . ASN A 1 265 ? -4.065 11.129 27.707 1.00 77.06 265 ASN A O 1
ATOM 2206 N N . ARG A 1 266 ? -5.636 9.968 26.609 1.00 81.88 266 ARG A N 1
ATOM 2207 C CA . ARG A 1 266 ? -4.946 8.668 26.545 1.00 81.88 266 ARG A CA 1
ATOM 2208 C C . ARG A 1 266 ? -4.687 8.189 25.116 1.00 81.88 266 ARG A C 1
ATOM 2210 O O . ARG A 1 266 ? -3.919 7.248 24.942 1.00 81.88 266 ARG A O 1
ATOM 2217 N N . ALA A 1 267 ? -5.294 8.831 24.117 1.00 83.62 267 ALA A N 1
ATOM 2218 C CA . ALA A 1 267 ? -5.077 8.511 22.714 1.00 83.62 267 ALA A CA 1
ATOM 2219 C C . ALA A 1 267 ? -3.588 8.614 22.356 1.00 83.62 267 ALA A C 1
ATOM 2221 O O . ALA A 1 267 ? -2.931 9.635 22.581 1.00 83.62 267 ALA A O 1
ATOM 2222 N N . SER A 1 268 ? -3.050 7.544 21.784 1.00 87.88 268 SER A N 1
ATOM 2223 C CA . SER A 1 268 ? -1.656 7.495 21.367 1.00 87.88 268 SER A CA 1
ATOM 2224 C C . SER A 1 268 ? -1.404 8.384 20.144 1.00 87.88 268 SER A C 1
ATOM 2226 O O . SER A 1 268 ? -2.285 8.622 19.314 1.00 87.88 268 SER A O 1
ATOM 2228 N N . VAL A 1 269 ? -0.151 8.820 19.970 1.00 89.44 269 VAL A N 1
ATOM 2229 C CA . VAL A 1 269 ? 0.282 9.579 18.779 1.00 89.44 269 VAL A CA 1
ATOM 2230 C C . VAL A 1 269 ? -0.093 8.845 17.486 1.00 89.44 269 VAL A C 1
ATOM 2232 O O . VAL A 1 269 ? -0.518 9.471 16.519 1.00 89.44 269 VAL A O 1
ATOM 2235 N N . LYS A 1 270 ? 0.011 7.512 17.482 1.00 90.88 270 LYS A N 1
ATOM 2236 C CA . LYS A 1 270 ? -0.308 6.657 16.332 1.00 90.88 270 LYS A CA 1
ATOM 2237 C C . LYS A 1 270 ? -1.786 6.735 15.957 1.00 90.88 270 LYS A C 1
ATOM 2239 O O . LYS A 1 270 ? -2.097 6.934 14.790 1.00 90.88 270 LYS A O 1
ATOM 2244 N N . GLU A 1 271 ? -2.680 6.638 16.937 1.00 90.25 271 GLU A N 1
ATOM 2245 C CA . GLU A 1 271 ? -4.130 6.721 16.723 1.00 90.25 271 GLU A CA 1
ATOM 2246 C C . GLU A 1 271 ? -4.537 8.089 16.149 1.00 90.25 271 GLU A C 1
ATOM 2248 O O . GLU A 1 271 ? -5.313 8.167 15.195 1.00 90.25 271 GLU A O 1
ATOM 2253 N N . ILE A 1 272 ? -3.931 9.172 16.649 1.00 90.38 272 ILE A N 1
ATOM 2254 C CA . ILE A 1 272 ? -4.153 10.529 16.123 1.00 90.38 272 ILE A CA 1
ATOM 2255 C C . ILE A 1 272 ? -3.628 10.660 14.686 1.00 90.38 272 ILE A C 1
ATOM 2257 O O . ILE A 1 272 ? -4.281 11.280 13.846 1.00 90.38 272 ILE A O 1
ATOM 2261 N N . VAL A 1 273 ? -2.459 10.088 14.384 1.00 93.38 273 VAL A N 1
ATOM 2262 C CA . VAL A 1 273 ? -1.896 10.082 13.024 1.00 93.38 273 VAL A CA 1
ATOM 2263 C C . VAL A 1 273 ? -2.803 9.328 12.059 1.00 93.38 273 VAL A C 1
ATOM 2265 O O . VAL A 1 273 ? -3.068 9.848 10.980 1.00 93.38 273 VAL A O 1
ATOM 2268 N N . LEU A 1 274 ? -3.327 8.162 12.444 1.00 93.69 274 LEU A N 1
ATOM 2269 C CA . LEU A 1 274 ? -4.253 7.387 11.614 1.00 93.69 274 LEU A CA 1
ATOM 2270 C C . LEU A 1 274 ? -5.527 8.174 11.296 1.00 93.69 274 LEU A C 1
ATOM 2272 O O . LEU A 1 274 ? -5.929 8.234 10.136 1.00 93.69 274 LEU A O 1
ATOM 2276 N N . LEU A 1 275 ? -6.114 8.845 12.290 1.00 91.62 275 LEU A N 1
ATOM 2277 C CA . LEU A 1 275 ? -7.250 9.738 12.058 1.00 91.62 275 LEU A CA 1
ATOM 2278 C C . LEU A 1 275 ? -6.910 10.888 11.113 1.00 91.62 275 LEU A C 1
ATOM 2280 O O . LEU A 1 275 ? -7.681 11.195 10.210 1.00 91.62 275 LEU A O 1
ATOM 2284 N N . LYS A 1 276 ? -5.764 11.545 11.308 1.00 92.94 276 LYS A N 1
ATOM 2285 C CA . LYS A 1 276 ? -5.350 12.648 10.435 1.00 92.94 276 LYS A CA 1
ATOM 2286 C C . LYS A 1 276 ? -5.106 12.172 9.013 1.00 92.94 276 LYS A C 1
ATOM 2288 O O . LYS A 1 276 ? -5.548 12.841 8.093 1.00 92.94 276 LYS A O 1
ATOM 2293 N N . MET A 1 277 ? -4.455 11.025 8.825 1.00 94.62 277 MET A N 1
ATOM 2294 C CA . MET A 1 277 ? -4.319 10.404 7.508 1.00 94.62 277 MET A CA 1
ATOM 2295 C C . MET A 1 277 ? -5.696 10.187 6.878 1.00 94.62 277 MET A C 1
ATOM 2297 O O . MET A 1 277 ? -5.901 10.560 5.732 1.00 94.62 277 MET A O 1
ATOM 2301 N N . TYR A 1 278 ? -6.667 9.681 7.635 1.00 92.38 278 TYR A N 1
ATOM 2302 C CA . TYR A 1 278 ? -8.025 9.507 7.132 1.00 92.38 278 TYR A CA 1
ATOM 2303 C C . TYR A 1 278 ? -8.677 10.826 6.687 1.00 92.38 278 TYR A C 1
ATOM 2305 O O . TYR A 1 278 ? -9.207 10.929 5.585 1.00 92.38 278 TYR A O 1
ATOM 2313 N N . LEU A 1 279 ? -8.580 11.873 7.508 1.00 90.75 279 LEU A N 1
ATOM 2314 C CA . LEU A 1 279 ? -9.116 13.195 7.174 1.00 90.75 279 LEU A CA 1
ATOM 2315 C C . LEU A 1 279 ? -8.399 13.835 5.980 1.00 90.75 279 LEU A C 1
ATOM 2317 O O . LEU A 1 279 ? -9.043 14.462 5.146 1.00 90.75 279 LEU A O 1
ATOM 2321 N N . ILE A 1 280 ? -7.080 13.656 5.875 1.00 92.19 280 ILE A N 1
ATOM 2322 C CA . ILE A 1 280 ? -6.287 14.107 4.726 1.00 92.19 280 ILE A CA 1
ATOM 2323 C C . ILE A 1 280 ? -6.693 13.338 3.466 1.00 92.19 280 ILE A C 1
ATOM 2325 O O . ILE A 1 280 ? -6.741 13.926 2.393 1.00 92.19 280 ILE A O 1
ATOM 2329 N N . SER A 1 281 ? -7.019 12.048 3.579 1.00 90.62 281 SER A N 1
ATOM 2330 C CA . SER A 1 281 ? -7.549 11.262 2.465 1.00 90.62 281 SER A CA 1
ATOM 2331 C C . SER A 1 281 ? -8.876 11.827 1.963 1.00 90.62 281 SER A C 1
ATOM 2333 O O . SER A 1 281 ? -9.019 12.002 0.755 1.00 90.62 281 SER A O 1
ATOM 2335 N N . LEU A 1 282 ? -9.798 12.185 2.864 1.00 87.06 282 LEU A N 1
ATOM 2336 C CA . LEU A 1 282 ? -11.059 12.840 2.502 1.00 87.06 282 LEU A CA 1
ATOM 2337 C C . LEU A 1 282 ? -10.826 14.221 1.882 1.00 87.06 282 LEU A C 1
ATOM 2339 O O . LEU A 1 282 ? -11.369 14.505 0.824 1.00 87.06 282 LEU A O 1
ATOM 2343 N N . LEU A 1 283 ? -9.969 15.047 2.491 1.00 87.69 283 LEU A N 1
ATOM 2344 C CA . LEU A 1 283 ? -9.557 16.339 1.935 1.00 87.69 283 LEU A CA 1
ATOM 2345 C C . LEU A 1 283 ? -9.028 16.180 0.505 1.00 87.69 283 LEU A C 1
ATOM 2347 O O . LEU A 1 283 ? -9.516 16.836 -0.408 1.00 87.69 283 LEU A O 1
ATOM 2351 N N . ALA A 1 284 ? -8.059 15.283 0.306 1.00 85.88 284 ALA A N 1
ATOM 2352 C CA . ALA A 1 284 ? -7.498 15.000 -1.007 1.00 85.88 284 ALA A CA 1
ATOM 2353 C C . ALA A 1 284 ? -8.581 14.516 -1.970 1.00 85.88 284 ALA A C 1
ATOM 2355 O O . ALA A 1 284 ? -8.598 14.954 -3.106 1.00 85.88 284 ALA A O 1
ATOM 2356 N N . PHE A 1 285 ? -9.496 13.658 -1.517 1.00 81.62 285 PHE A N 1
ATOM 2357 C CA . PHE A 1 285 ? -10.590 13.141 -2.333 1.00 81.62 285 PHE A CA 1
ATOM 2358 C C . PHE A 1 285 ? -11.544 14.244 -2.804 1.00 81.62 285 PHE A C 1
ATOM 2360 O O . PHE A 1 285 ? -11.883 14.280 -3.981 1.00 81.62 285 PHE A O 1
ATOM 2367 N N . TYR A 1 286 ? -11.931 15.172 -1.924 1.00 79.31 286 TYR A N 1
ATOM 2368 C CA . TYR A 1 286 ? -12.796 16.301 -2.283 1.00 79.31 286 TYR A CA 1
ATOM 2369 C C . TYR A 1 286 ? -12.129 17.235 -3.289 1.00 79.31 286 TYR A C 1
ATOM 2371 O O . TYR A 1 286 ? -12.740 17.586 -4.295 1.00 79.31 286 TYR A O 1
ATOM 2379 N N . LEU A 1 287 ? -10.847 17.545 -3.072 1.00 77.56 287 LEU A N 1
ATOM 2380 C CA . LEU A 1 287 ? -10.042 18.327 -4.014 1.00 77.56 287 LEU A CA 1
ATOM 2381 C C . LEU A 1 287 ? -9.824 17.607 -5.360 1.00 77.56 287 LEU A C 1
ATOM 2383 O O . LEU A 1 287 ? -9.457 18.244 -6.340 1.00 77.56 287 LEU A O 1
ATOM 2387 N N . ALA A 1 288 ? -10.009 16.285 -5.400 1.00 70.12 288 ALA A N 1
ATOM 2388 C CA . ALA A 1 288 ? -9.651 15.406 -6.511 1.00 70.12 288 ALA A CA 1
ATOM 2389 C C . ALA A 1 288 ? -10.833 14.798 -7.268 1.00 70.12 288 ALA A C 1
ATOM 2391 O O . ALA A 1 288 ? -10.603 13.968 -8.144 1.00 70.12 288 ALA A O 1
ATOM 2392 N N . SER A 1 289 ? -12.069 15.106 -6.880 1.00 63.28 289 SER A N 1
ATOM 2393 C CA . SER A 1 289 ? -13.250 14.300 -7.230 1.00 63.28 289 SER A CA 1
ATOM 2394 C C . SER A 1 289 ? -13.499 14.112 -8.735 1.00 63.28 289 SER A C 1
ATOM 2396 O O . SER A 1 289 ? -14.086 13.094 -9.101 1.00 63.28 289 SER A O 1
ATOM 2398 N N . ASP A 1 290 ? -12.970 15.003 -9.582 1.00 61.81 290 ASP A N 1
ATOM 2399 C CA . ASP A 1 290 ? -13.049 14.921 -11.049 1.00 61.81 290 ASP A CA 1
ATOM 2400 C C . ASP A 1 290 ? -11.753 14.427 -11.732 1.00 61.81 290 ASP A C 1
ATOM 2402 O O . ASP A 1 290 ? -11.757 14.122 -12.925 1.00 61.81 290 ASP A O 1
ATOM 2406 N N . TYR A 1 291 ? -10.641 14.291 -10.992 1.00 64.50 291 TYR A N 1
ATOM 2407 C CA . TYR A 1 291 ? -9.313 13.994 -11.545 1.00 64.50 291 TYR A CA 1
ATOM 2408 C C . TYR A 1 291 ? -8.721 12.681 -11.034 1.00 64.50 291 TYR A C 1
ATOM 2410 O O . TYR A 1 291 ? -8.322 12.533 -9.872 1.00 64.50 291 TYR A O 1
ATOM 2418 N N . SER A 1 292 ? -8.532 11.748 -11.968 1.00 62.03 292 SER A N 1
ATOM 2419 C CA . SER A 1 292 ? -7.982 10.410 -11.720 1.00 62.03 292 SER A CA 1
ATOM 2420 C C . SER A 1 292 ? -6.591 10.410 -11.061 1.00 62.03 292 SER A C 1
ATOM 2422 O O . SER A 1 292 ? -6.234 9.463 -10.360 1.00 62.03 292 SER A O 1
ATOM 2424 N N . ILE A 1 293 ? -5.786 11.460 -11.261 1.00 59.53 293 ILE A N 1
ATOM 2425 C CA . ILE A 1 293 ? -4.431 11.556 -10.703 1.00 59.53 293 ILE A CA 1
ATOM 2426 C C . ILE A 1 293 ? -4.423 12.022 -9.245 1.00 59.53 293 ILE A C 1
ATOM 2428 O O . ILE A 1 293 ? -3.630 11.529 -8.440 1.00 59.53 293 ILE A O 1
ATOM 2432 N N . LEU A 1 294 ? -5.333 12.927 -8.880 1.00 64.81 294 LEU A N 1
ATOM 2433 C CA . LEU A 1 294 ? -5.443 13.435 -7.516 1.00 64.81 294 LEU A CA 1
ATOM 2434 C C . LEU A 1 294 ? -6.142 12.416 -6.602 1.00 64.81 294 LEU A C 1
ATOM 2436 O O . LEU A 1 294 ? -5.803 12.315 -5.419 1.00 64.81 294 LEU A O 1
ATOM 2440 N N . SER A 1 295 ? -7.022 11.569 -7.150 1.00 72.81 295 SER A N 1
ATOM 2441 C CA . SER A 1 295 ? -7.642 10.472 -6.394 1.00 72.81 295 SER A CA 1
ATOM 2442 C C . SER A 1 295 ? -6.607 9.436 -5.926 1.00 72.81 295 SER A C 1
ATOM 2444 O O . SER A 1 295 ? -6.753 8.845 -4.853 1.00 72.81 295 SER A O 1
ATOM 2446 N N . ARG A 1 296 ? -5.478 9.292 -6.640 1.00 80.62 296 ARG A N 1
ATOM 2447 C CA . ARG A 1 296 ? -4.336 8.474 -6.191 1.00 80.62 296 ARG A CA 1
ATOM 2448 C C . ARG A 1 296 ? -3.690 9.039 -4.921 1.00 80.62 296 ARG A C 1
ATOM 2450 O O . ARG A 1 296 ? -3.306 8.265 -4.052 1.00 80.62 296 ARG A O 1
ATOM 2457 N N . ILE A 1 297 ? -3.625 10.362 -4.741 1.00 86.81 297 ILE A N 1
ATOM 2458 C CA . ILE A 1 297 ? -3.092 10.960 -3.499 1.00 86.81 297 ILE A CA 1
ATOM 2459 C C . ILE A 1 297 ? -3.988 10.575 -2.318 1.00 86.81 297 ILE A C 1
ATOM 2461 O O . ILE A 1 297 ? -3.492 10.142 -1.276 1.00 86.81 297 ILE A O 1
ATOM 2465 N N . SER A 1 298 ? -5.309 10.667 -2.502 1.00 88.25 298 SER A N 1
ATOM 2466 C CA . SER A 1 298 ? -6.278 10.208 -1.503 1.00 88.25 298 SER A CA 1
ATOM 2467 C C . SER A 1 298 ? -6.068 8.732 -1.145 1.00 88.25 298 SER A C 1
ATOM 2469 O O . SER A 1 298 ? -6.058 8.391 0.042 1.00 88.25 298 SER A O 1
ATOM 2471 N N . GLY A 1 299 ? -5.799 7.883 -2.143 1.00 88.69 299 GLY A N 1
ATOM 2472 C CA . GLY A 1 299 ? -5.493 6.462 -1.968 1.00 88.69 299 GLY A CA 1
ATOM 2473 C C . GLY A 1 299 ? -4.354 6.192 -0.978 1.00 88.69 299 GLY A C 1
ATOM 2474 O O . GLY A 1 299 ? -4.508 5.362 -0.081 1.00 88.69 299 GLY A O 1
ATOM 2475 N N . VAL A 1 300 ? -3.250 6.940 -1.049 1.00 93.12 300 VAL A N 1
ATOM 2476 C CA . VAL A 1 300 ? -2.107 6.769 -0.129 1.00 93.12 300 VAL A CA 1
ATOM 2477 C C . VAL A 1 300 ? -2.502 7.019 1.326 1.00 93.12 300 VAL A C 1
ATOM 2479 O O . VAL A 1 300 ? -2.162 6.234 2.210 1.00 93.12 300 VAL A O 1
ATOM 2482 N N . PHE A 1 301 ? -3.243 8.093 1.596 1.00 93.94 301 PHE A N 1
ATOM 2483 C CA . PHE A 1 301 ? -3.667 8.431 2.956 1.00 93.94 301 PHE A CA 1
ATOM 2484 C C . PHE A 1 301 ? -4.826 7.549 3.457 1.00 93.94 301 PHE A C 1
ATOM 2486 O O . PHE A 1 301 ? -4.932 7.277 4.661 1.00 93.94 301 PHE A O 1
ATOM 2493 N N . SER A 1 302 ? -5.648 7.028 2.539 1.00 92.31 302 SER A N 1
ATOM 2494 C CA . SER A 1 302 ? -6.751 6.112 2.852 1.00 92.31 302 SER A CA 1
ATOM 2495 C C . SER A 1 302 ? -6.270 4.784 3.444 1.00 92.31 302 SER A C 1
ATOM 2497 O O . SER A 1 302 ? -7.030 4.134 4.154 1.00 92.31 302 SER A O 1
ATOM 2499 N N . LEU A 1 303 ? -4.983 4.433 3.284 1.00 95.12 303 LEU A N 1
ATOM 2500 C CA . LEU A 1 303 ? -4.345 3.282 3.940 1.00 95.12 303 LEU A CA 1
ATOM 2501 C C . LEU A 1 303 ? -4.548 3.228 5.453 1.00 95.12 303 LEU A C 1
ATOM 2503 O O . LEU A 1 303 ? -4.495 2.147 6.038 1.00 95.12 303 LEU A O 1
ATOM 2507 N N . SER A 1 304 ? -4.793 4.374 6.087 1.00 95.06 304 SER A N 1
ATOM 2508 C CA . SER A 1 304 ? -5.179 4.453 7.497 1.00 95.06 304 SER A CA 1
ATOM 2509 C C . SER A 1 304 ? -6.332 3.507 7.858 1.00 95.06 304 SER A C 1
ATOM 2511 O O . SER A 1 304 ? -6.306 2.911 8.937 1.00 95.06 304 SER A O 1
ATOM 2513 N N . ILE A 1 305 ? -7.281 3.269 6.943 1.00 93.38 305 ILE A N 1
ATOM 2514 C CA . ILE A 1 305 ? -8.411 2.356 7.156 1.00 93.38 305 ILE A CA 1
ATOM 2515 C C . ILE A 1 305 ? -7.969 0.911 7.418 1.00 93.38 305 ILE A C 1
ATOM 2517 O O . ILE A 1 305 ? -8.609 0.201 8.193 1.00 93.38 305 ILE A O 1
ATOM 2521 N N . CYS A 1 306 ? -6.830 0.496 6.849 1.00 95.75 306 CYS A N 1
ATOM 2522 C CA . CYS A 1 306 ? -6.263 -0.834 7.057 1.00 95.75 306 CYS A CA 1
ATOM 2523 C C . CYS A 1 306 ? -5.804 -1.045 8.505 1.00 95.75 306 CYS A C 1
ATOM 2525 O O . CYS A 1 306 ? -5.651 -2.183 8.928 1.00 95.75 306 CYS A O 1
ATOM 2527 N N . PHE A 1 307 ? -5.588 0.031 9.270 1.00 95.38 307 PHE A N 1
ATOM 2528 C CA . PHE A 1 307 ? -5.195 -0.021 10.683 1.00 95.38 307 PHE A CA 1
ATOM 2529 C C . PHE A 1 307 ? -6.348 0.341 11.624 1.00 95.38 307 PHE A C 1
ATOM 2531 O O . PHE A 1 307 ? -6.437 -0.221 12.714 1.00 95.38 307 PHE A O 1
ATOM 2538 N N . ILE A 1 308 ? -7.252 1.224 11.185 1.00 93.62 308 ILE A N 1
ATOM 2539 C CA . ILE A 1 308 ? -8.452 1.613 11.936 1.00 93.62 308 ILE A CA 1
ATOM 2540 C C . ILE A 1 308 ? -9.420 0.436 12.073 1.00 93.62 308 ILE A C 1
ATOM 2542 O O . ILE A 1 308 ? -9.847 0.137 13.185 1.00 93.62 308 ILE A O 1
ATOM 2546 N N . LEU A 1 309 ? -9.729 -0.270 10.978 1.00 92.81 309 LEU A N 1
ATOM 2547 C CA . LEU A 1 309 ? -10.686 -1.377 11.026 1.00 92.81 309 LEU A CA 1
ATOM 2548 C C . LEU A 1 309 ? -10.252 -2.487 11.994 1.00 92.81 309 LEU A C 1
ATOM 2550 O O . LEU A 1 309 ? -11.075 -2.843 12.837 1.00 92.81 309 LEU A O 1
ATOM 2554 N N . PRO A 1 310 ? -8.998 -2.992 11.983 1.00 92.44 310 PRO A N 1
ATOM 2555 C CA . PRO A 1 310 ? -8.549 -3.954 12.988 1.00 92.44 310 PRO A CA 1
ATOM 2556 C C . PRO A 1 310 ? -8.651 -3.449 14.433 1.00 92.44 310 PRO A C 1
ATOM 2558 O O . PRO A 1 310 ? -8.869 -4.239 15.350 1.00 92.44 310 PRO A O 1
ATOM 2561 N N . ALA A 1 311 ? -8.511 -2.139 14.661 1.00 89.69 311 ALA A N 1
ATOM 2562 C CA . ALA A 1 311 ? -8.607 -1.563 15.999 1.00 89.69 311 ALA A CA 1
ATOM 2563 C C . ALA A 1 311 ? -10.025 -1.668 16.593 1.00 89.69 311 ALA A C 1
ATOM 2565 O O . ALA A 1 311 ? -10.167 -1.659 17.815 1.00 89.69 311 ALA A O 1
ATOM 2566 N N . TYR A 1 312 ? -11.064 -1.837 15.765 1.00 89.81 312 TYR A N 1
ATOM 2567 C CA . TYR A 1 312 ? -12.445 -2.021 16.232 1.00 89.81 312 TYR A CA 1
ATOM 2568 C C . TYR A 1 312 ? -12.629 -3.268 17.066 1.00 89.81 312 TYR A C 1
ATOM 2570 O O . TYR A 1 312 ? -13.400 -3.242 18.020 1.00 89.81 312 TYR A O 1
ATOM 2578 N N . TYR A 1 313 ? -11.862 -4.323 16.804 1.00 88.06 313 TYR A N 1
ATOM 2579 C CA . TYR A 1 313 ? -11.933 -5.515 17.634 1.00 88.06 313 TYR A CA 1
ATOM 2580 C C . TYR A 1 313 ? -11.565 -5.236 19.102 1.00 88.06 313 TYR A C 1
ATOM 2582 O O . TYR A 1 313 ? -12.132 -5.841 20.006 1.00 88.06 313 TYR A O 1
ATOM 2590 N N . GLN A 1 314 ? -10.689 -4.258 19.369 1.00 84.38 314 GLN A N 1
ATOM 2591 C CA . GLN A 1 314 ? -10.352 -3.857 20.742 1.00 84.38 314 GLN A CA 1
ATOM 2592 C C . GLN A 1 314 ? -11.516 -3.170 21.469 1.00 84.38 314 GLN A C 1
ATOM 2594 O O . GLN A 1 314 ? -11.502 -3.095 22.695 1.00 84.38 314 GLN A O 1
ATOM 2599 N N . MET A 1 315 ? -12.498 -2.663 20.721 1.00 84.44 315 MET A N 1
ATOM 2600 C CA . MET A 1 315 ? -13.680 -1.975 21.239 1.00 84.44 315 MET A CA 1
ATOM 26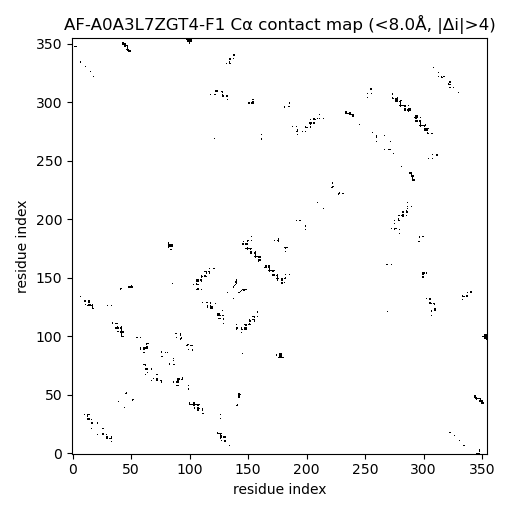01 C C . MET A 1 315 ? -14.867 -2.924 21.453 1.00 84.44 315 MET A C 1
ATOM 2603 O O . MET A 1 315 ? -15.846 -2.543 22.092 1.00 84.44 315 MET A O 1
ATOM 2607 N N . LEU A 1 316 ? -14.804 -4.143 20.913 1.00 84.94 316 LEU A N 1
ATOM 2608 C CA . LEU A 1 316 ? -15.870 -5.134 21.017 1.00 84.94 316 LEU A CA 1
ATOM 2609 C C . LEU A 1 316 ? -15.751 -5.961 22.300 1.00 84.94 316 LEU A C 1
ATOM 2611 O O . LEU A 1 316 ? -14.675 -6.113 22.887 1.00 84.94 316 LEU A O 1
ATOM 2615 N N . LYS A 1 317 ? -16.875 -6.553 22.716 1.00 80.44 317 LYS A N 1
ATOM 2616 C CA . LYS A 1 317 ? -16.866 -7.597 23.744 1.00 80.44 317 LYS A CA 1
ATOM 2617 C C . LYS A 1 317 ? -16.050 -8.787 23.241 1.00 80.44 317 LYS A C 1
ATOM 2619 O O . LYS A 1 317 ? -16.207 -9.228 22.105 1.00 80.44 317 LYS A O 1
ATOM 2624 N N . LYS A 1 318 ? -15.164 -9.295 24.096 1.00 81.81 318 LYS A N 1
ATOM 2625 C CA . LYS A 1 318 ? -14.232 -10.379 23.763 1.00 81.81 318 LYS A CA 1
ATOM 2626 C C . LYS A 1 318 ? -14.892 -11.745 23.941 1.00 81.81 318 LYS A C 1
ATOM 2628 O O . LYS A 1 318 ? -14.472 -12.530 24.785 1.00 81.81 318 LYS A O 1
ATOM 2633 N N . ASP A 1 319 ? -15.929 -12.007 23.156 1.00 87.75 319 ASP A N 1
ATOM 2634 C CA . ASP A 1 319 ? -16.541 -13.328 23.043 1.00 87.75 319 ASP A CA 1
ATOM 2635 C C . ASP A 1 319 ? -16.544 -13.821 21.589 1.00 87.75 319 ASP A C 1
ATOM 2637 O O . ASP A 1 319 ? -16.326 -13.059 20.641 1.00 87.75 319 ASP A O 1
ATOM 2641 N N . GLY A 1 320 ? -16.740 -15.132 21.422 1.00 86.25 320 GLY A N 1
ATOM 2642 C CA . GLY A 1 320 ? -16.645 -15.787 20.117 1.00 86.25 320 GLY A CA 1
ATOM 2643 C C . GLY A 1 320 ? -17.690 -15.301 19.111 1.00 86.25 320 GLY A C 1
ATOM 2644 O O . GLY A 1 320 ? -17.386 -15.232 17.922 1.00 86.25 320 GLY A O 1
ATOM 2645 N N . LEU A 1 321 ? -18.886 -14.914 19.569 1.00 89.25 321 LEU A N 1
ATOM 2646 C CA . LEU A 1 321 ? -19.953 -14.434 18.691 1.00 89.25 321 LEU A CA 1
ATOM 2647 C C . LEU A 1 321 ? -19.618 -13.050 18.131 1.00 89.25 321 LEU A C 1
ATOM 2649 O O . LEU A 1 321 ? -19.703 -12.849 16.922 1.00 89.25 321 LEU A O 1
ATOM 2653 N N . HIS A 1 322 ? -19.190 -12.108 18.977 1.00 89.00 322 HIS A N 1
ATOM 2654 C CA . HIS A 1 322 ? -18.802 -10.771 18.522 1.00 89.00 322 HIS A CA 1
ATOM 2655 C C . HIS A 1 322 ? -17.595 -10.825 17.583 1.00 89.00 322 HIS A C 1
ATOM 2657 O O . HIS A 1 322 ? -17.573 -10.100 16.589 1.00 89.00 322 HIS A O 1
ATOM 2663 N N . LEU A 1 323 ? -16.622 -11.707 17.849 1.00 89.44 323 LEU A N 1
ATOM 2664 C CA . LEU A 1 323 ? -15.501 -11.940 16.936 1.00 89.44 323 LEU A CA 1
ATOM 2665 C C . LEU A 1 323 ? -15.979 -12.481 15.582 1.00 89.44 323 LEU A C 1
ATOM 2667 O O . LEU A 1 323 ? -15.557 -11.972 14.545 1.00 89.44 323 LEU A O 1
ATOM 2671 N N . LEU A 1 324 ? -16.866 -13.481 15.582 1.00 90.38 324 LEU A N 1
ATOM 2672 C CA . LEU A 1 324 ? -17.409 -14.071 14.359 1.00 90.38 324 LEU A CA 1
ATOM 2673 C C . LEU A 1 324 ? -18.168 -13.031 13.527 1.00 90.38 324 LEU A C 1
ATOM 2675 O O . LEU A 1 324 ? -17.904 -12.891 12.334 1.00 90.38 324 LEU A O 1
ATOM 2679 N N . VAL A 1 325 ? -19.067 -12.271 14.161 1.00 91.25 325 VAL A N 1
ATOM 2680 C CA . VAL A 1 325 ? -19.842 -11.206 13.507 1.00 91.25 325 VAL A CA 1
ATOM 2681 C C . VAL A 1 325 ? -18.911 -10.134 12.948 1.00 91.25 325 VAL A C 1
ATOM 2683 O O . VAL A 1 325 ? -19.047 -9.744 11.792 1.00 91.25 325 VAL A O 1
ATOM 2686 N N . TYR A 1 326 ? -17.929 -9.687 13.730 1.00 91.75 326 TYR A N 1
ATOM 2687 C CA . TYR A 1 326 ? -16.946 -8.704 13.286 1.00 91.75 326 TYR A CA 1
ATOM 2688 C C . TYR A 1 326 ? -16.151 -9.190 12.071 1.00 91.75 326 TYR A C 1
ATOM 2690 O O . TYR A 1 326 ? -16.063 -8.482 11.065 1.00 91.75 326 TYR A O 1
ATOM 2698 N N . PHE A 1 327 ? -15.605 -10.405 12.144 1.00 91.50 327 PHE A N 1
ATOM 2699 C CA . PHE A 1 327 ? -14.824 -10.984 11.059 1.00 91.50 327 PHE A CA 1
ATOM 2700 C C . PHE A 1 327 ? -15.672 -11.156 9.796 1.00 91.50 327 PHE A C 1
ATOM 2702 O O . PHE A 1 327 ? -15.207 -10.818 8.708 1.00 91.50 327 PHE A O 1
ATOM 2709 N N . PHE A 1 328 ? -16.924 -11.604 9.930 1.00 92.94 328 PHE A N 1
ATOM 2710 C CA . PHE A 1 328 ? -17.860 -11.715 8.814 1.00 92.94 328 PHE A CA 1
ATOM 2711 C C . PHE A 1 328 ? -18.159 -10.350 8.183 1.00 92.94 328 PHE A C 1
ATOM 2713 O O . PHE A 1 328 ? -17.998 -10.197 6.976 1.00 92.94 328 PHE A O 1
ATOM 2720 N N . CYS A 1 329 ? -18.509 -9.337 8.982 1.00 92.56 329 CYS A N 1
ATOM 2721 C CA . CYS A 1 329 ? -18.805 -7.990 8.489 1.00 92.56 329 CYS A CA 1
ATOM 2722 C C . CYS A 1 329 ? -17.614 -7.367 7.750 1.00 92.56 329 CYS A C 1
ATOM 2724 O O . CYS A 1 329 ? -17.776 -6.834 6.651 1.00 92.56 329 CYS A O 1
ATOM 2726 N N . VAL A 1 330 ? -16.407 -7.449 8.320 1.00 93.06 330 VAL A N 1
ATOM 2727 C CA . VAL A 1 330 ? -15.208 -6.891 7.679 1.00 93.06 330 VAL A CA 1
ATOM 2728 C C . VAL A 1 330 ? -14.807 -7.702 6.450 1.00 93.06 330 VAL A C 1
ATOM 2730 O O . VAL A 1 330 ? -14.428 -7.104 5.446 1.00 93.06 330 VAL A O 1
ATOM 2733 N N . SER A 1 331 ? -14.925 -9.032 6.479 1.00 94.75 331 SER A N 1
ATOM 2734 C CA . SER A 1 331 ? -14.637 -9.878 5.312 1.00 94.75 331 SER A CA 1
ATOM 2735 C C . SER A 1 331 ? -15.628 -9.630 4.180 1.00 94.75 331 SER A C 1
ATOM 2737 O O . SER A 1 331 ? -15.214 -9.522 3.030 1.00 94.75 331 SER A O 1
ATOM 2739 N N . PHE A 1 332 ? -16.913 -9.457 4.492 1.00 94.38 332 PHE A N 1
ATOM 2740 C CA . PHE A 1 332 ? -17.930 -9.084 3.515 1.00 94.38 332 PHE A CA 1
ATOM 2741 C C . PHE A 1 332 ? -17.647 -7.702 2.919 1.00 94.38 332 PHE A C 1
ATOM 2743 O O . PHE A 1 332 ? -17.634 -7.545 1.702 1.00 94.38 332 PHE A O 1
ATOM 2750 N N . TYR A 1 333 ? -17.313 -6.713 3.751 1.00 92.06 333 TYR A N 1
ATOM 2751 C CA . TYR A 1 333 ? -16.880 -5.399 3.275 1.00 92.06 333 TYR A CA 1
ATOM 2752 C C . TYR A 1 333 ? -15.632 -5.480 2.376 1.00 92.06 333 TYR A C 1
ATOM 2754 O O . TYR A 1 333 ? -15.587 -4.857 1.315 1.00 92.06 333 TYR A O 1
ATOM 2762 N N . CYS A 1 334 ? -14.634 -6.279 2.761 1.00 95.00 334 CYS A N 1
ATOM 2763 C CA . CYS A 1 334 ? -13.442 -6.528 1.952 1.00 95.00 334 CYS A CA 1
ATOM 2764 C C . CYS A 1 334 ? -13.801 -7.182 0.614 1.00 95.00 334 CYS A C 1
ATOM 2766 O O . CYS A 1 334 ? -13.290 -6.761 -0.419 1.00 95.00 334 CYS A O 1
ATOM 2768 N N . PHE A 1 335 ? -14.726 -8.142 0.610 1.00 95.38 335 PHE A N 1
ATOM 2769 C CA . PHE A 1 335 ? -15.209 -8.795 -0.602 1.00 95.38 335 PHE A CA 1
ATOM 2770 C C . PHE A 1 335 ? -15.915 -7.807 -1.540 1.00 95.38 335 PHE A C 1
ATOM 2772 O O . PHE A 1 335 ? -15.618 -7.777 -2.731 1.00 95.38 335 PHE A O 1
ATOM 2779 N N . LEU A 1 336 ? -16.770 -6.927 -1.004 1.00 92.50 336 LEU A N 1
ATOM 2780 C CA . LEU A 1 336 ? -17.439 -5.873 -1.778 1.00 92.50 336 LEU A CA 1
ATOM 2781 C C . LEU A 1 336 ? -16.461 -4.867 -2.403 1.00 92.50 336 LEU A C 1
ATOM 2783 O O . LEU A 1 336 ? -16.783 -4.262 -3.422 1.00 92.50 336 LEU A O 1
ATOM 2787 N N . LYS A 1 337 ? -15.280 -4.670 -1.807 1.00 90.38 337 LYS A N 1
ATOM 2788 C CA . LYS A 1 337 ? -14.212 -3.831 -2.376 1.00 90.38 337 LYS A CA 1
ATOM 2789 C C . LYS A 1 337 ? -13.338 -4.586 -3.375 1.00 90.38 337 LYS A C 1
ATOM 2791 O O . LYS A 1 337 ? -12.908 -3.994 -4.356 1.00 90.38 337 LYS A O 1
ATOM 2796 N N . TYR A 1 338 ? -13.132 -5.878 -3.149 1.00 93.81 338 TYR A N 1
ATOM 2797 C CA . TYR A 1 338 ? -12.327 -6.747 -3.998 1.00 93.81 338 TYR A CA 1
ATOM 2798 C C . TYR A 1 338 ? -13.019 -7.089 -5.323 1.00 93.81 338 TYR A C 1
ATOM 2800 O O . TYR A 1 338 ? -12.407 -7.015 -6.387 1.00 93.81 338 TYR A O 1
ATOM 2808 N N . LEU A 1 339 ? -14.310 -7.429 -5.271 1.00 93.94 339 LEU A N 1
ATOM 2809 C CA . LEU A 1 339 ? -15.074 -7.921 -6.417 1.00 93.94 339 LEU A CA 1
ATOM 2810 C C . LEU A 1 339 ? -15.090 -6.941 -7.611 1.00 93.94 339 LEU A C 1
ATOM 2812 O O . LEU A 1 339 ? -14.823 -7.385 -8.728 1.00 93.94 339 LEU A O 1
ATOM 2816 N N . PRO A 1 340 ? -15.306 -5.619 -7.429 1.00 90.31 340 PRO A N 1
ATOM 2817 C CA . PRO A 1 340 ? -15.256 -4.664 -8.536 1.00 90.31 340 PRO A CA 1
ATOM 2818 C C . PRO A 1 340 ? -13.888 -4.561 -9.215 1.00 90.31 340 PRO A C 1
ATOM 2820 O O . PRO A 1 340 ? -13.835 -4.168 -10.377 1.00 90.31 340 PRO A O 1
ATOM 2823 N N . CYS A 1 341 ? -12.789 -4.897 -8.529 1.00 89.69 341 CYS A N 1
ATOM 2824 C CA . CYS A 1 341 ? -11.452 -4.879 -9.124 1.00 89.69 341 CYS A CA 1
ATOM 2825 C C . CYS A 1 341 ? -11.257 -6.015 -10.135 1.00 89.69 341 CYS A C 1
ATOM 2827 O O . CYS A 1 341 ? -10.509 -5.844 -11.095 1.00 89.69 341 CYS A O 1
ATOM 2829 N N . LEU A 1 342 ? -11.951 -7.145 -9.960 1.00 91.81 342 LEU A N 1
ATOM 2830 C CA . LEU A 1 342 ? -11.789 -8.323 -10.818 1.00 91.81 342 LEU A CA 1
ATOM 2831 C C . LEU A 1 342 ? -12.196 -8.068 -12.272 1.00 91.81 342 LEU A C 1
ATOM 2833 O O . LEU A 1 342 ? -11.690 -8.742 -13.161 1.00 91.81 342 LEU A O 1
ATOM 2837 N N . LYS A 1 343 ? -13.040 -7.061 -12.539 1.00 90.94 343 LYS A N 1
ATOM 2838 C CA . LYS A 1 343 ? -13.414 -6.675 -13.911 1.00 90.94 343 LYS A CA 1
ATOM 2839 C C . LYS A 1 343 ? -12.230 -6.175 -14.749 1.00 90.94 343 LYS A C 1
ATOM 2841 O O . LYS A 1 343 ? -12.328 -6.137 -15.968 1.00 90.94 343 LYS A O 1
ATOM 2846 N N . TYR A 1 344 ? -11.142 -5.758 -14.097 1.00 88.31 344 TYR A N 1
ATOM 2847 C CA . TYR A 1 344 ? -9.911 -5.314 -14.753 1.00 88.31 344 TYR A CA 1
ATOM 2848 C C . TYR A 1 344 ? -8.886 -6.440 -14.918 1.00 88.31 344 TYR A C 1
ATOM 2850 O O . TYR A 1 344 ? -7.803 -6.198 -15.449 1.00 88.31 344 TYR A O 1
ATOM 2858 N N . PHE A 1 345 ? -9.197 -7.646 -14.435 1.00 92.38 345 PHE A N 1
ATOM 2859 C CA . PHE A 1 345 ? -8.312 -8.799 -14.512 1.00 92.38 345 PHE A CA 1
ATOM 2860 C C . PHE A 1 345 ? -8.812 -9.779 -15.572 1.00 92.38 345 PHE A C 1
ATOM 2862 O O . PHE A 1 345 ? -10.013 -9.945 -15.770 1.00 92.38 345 PHE A O 1
ATOM 2869 N N . LYS A 1 346 ? -7.878 -10.430 -16.262 1.00 93.25 346 LYS A N 1
ATOM 2870 C CA . LYS A 1 346 ? -8.149 -11.569 -17.147 1.00 93.25 346 LYS A CA 1
ATOM 2871 C C . LYS A 1 346 ? -8.007 -12.871 -16.358 1.00 93.25 346 LYS A C 1
ATOM 2873 O O . LYS A 1 346 ? -7.775 -12.862 -15.150 1.00 93.25 346 LYS A O 1
ATOM 2878 N N . ASP A 1 347 ? -8.124 -14.008 -17.035 1.00 93.44 347 ASP A N 1
ATOM 2879 C CA . ASP A 1 347 ? -7.783 -15.280 -16.410 1.00 93.44 347 ASP A CA 1
ATOM 2880 C C . ASP A 1 347 ? -6.322 -15.301 -15.971 1.00 93.44 347 ASP A C 1
ATOM 2882 O O . ASP A 1 347 ? -5.409 -14.969 -16.725 1.00 93.44 347 ASP A O 1
ATOM 2886 N N . TYR A 1 348 ? -6.123 -15.681 -14.712 1.00 95.31 348 TYR A N 1
ATOM 2887 C CA . TYR A 1 348 ? -4.815 -15.645 -14.096 1.00 95.31 348 TYR A CA 1
ATOM 2888 C C . TYR A 1 348 ? -3.874 -16.640 -14.777 1.00 95.31 348 TYR A C 1
ATOM 2890 O O . TYR A 1 348 ? -4.128 -17.845 -14.804 1.00 95.31 348 TYR A O 1
ATOM 2898 N N . THR A 1 349 ? -2.754 -16.131 -15.264 1.00 94.75 349 THR A N 1
ATOM 2899 C CA . THR A 1 349 ? -1.646 -16.916 -15.796 1.00 94.75 349 THR A CA 1
ATOM 2900 C C . THR A 1 349 ? -0.421 -16.689 -14.924 1.00 94.75 349 THR A C 1
ATOM 2902 O O . THR A 1 349 ? -0.241 -15.608 -14.361 1.00 94.75 349 THR A O 1
ATOM 2905 N N . ILE A 1 350 ? 0.415 -17.717 -14.778 1.00 94.62 350 ILE A N 1
ATOM 2906 C CA . ILE A 1 350 ? 1.692 -17.598 -14.073 1.00 94.62 350 ILE A CA 1
ATOM 2907 C C . ILE A 1 350 ? 2.796 -17.455 -15.109 1.00 94.62 350 ILE A C 1
ATOM 2909 O O . ILE A 1 350 ? 2.851 -18.218 -16.072 1.00 94.62 350 ILE A O 1
ATOM 2913 N N . ASN A 1 351 ? 3.689 -16.501 -14.887 1.00 94.00 351 ASN A N 1
ATOM 2914 C CA . ASN A 1 351 ? 4.899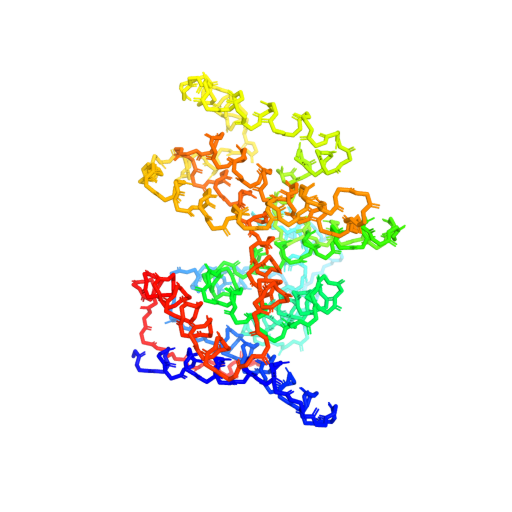 -16.339 -15.661 1.00 94.00 351 ASN A CA 1
ATOM 2915 C C . ASN A 1 351 ? 6.122 -16.647 -14.787 1.00 94.00 351 ASN A C 1
ATOM 2917 O O . ASN A 1 351 ? 6.339 -16.025 -13.748 1.00 94.00 351 ASN A O 1
ATOM 2921 N N . TYR A 1 352 ? 6.918 -17.619 -15.230 1.00 91.62 352 TYR A N 1
ATOM 2922 C CA . TYR A 1 352 ? 8.134 -18.078 -14.556 1.00 91.62 352 TYR A CA 1
ATOM 2923 C C . TYR A 1 352 ? 9.425 -17.539 -15.195 1.00 91.62 352 TYR A C 1
ATOM 2925 O O . TYR A 1 352 ? 10.510 -17.968 -14.811 1.00 91.62 352 TYR A O 1
ATOM 2933 N N . ASN A 1 353 ? 9.326 -16.618 -16.160 1.00 88.88 353 ASN A N 1
ATOM 2934 C CA . ASN A 1 353 ? 10.454 -16.017 -16.876 1.00 88.88 353 ASN A CA 1
ATOM 2935 C C . ASN A 1 353 ? 11.236 -15.038 -15.976 1.00 88.88 353 ASN A C 1
ATOM 2937 O O . ASN A 1 353 ? 11.139 -13.813 -16.091 1.00 88.88 353 ASN A O 1
ATOM 2941 N N . LEU A 1 354 ? 11.962 -15.612 -15.016 1.00 87.75 354 LEU A N 1
ATOM 2942 C CA . LEU A 1 354 ? 12.838 -14.910 -14.081 1.00 87.75 354 LEU A CA 1
ATOM 2943 C C . LEU A 1 354 ? 14.268 -14.741 -14.616 1.00 87.75 354 LEU A C 1
ATOM 2945 O O . LEU A 1 354 ? 15.005 -13.947 -14.036 1.00 87.75 354 LEU A O 1
ATOM 2949 N N . PHE A 1 355 ? 14.638 -15.437 -15.696 1.00 84.19 355 PHE A N 1
ATOM 2950 C CA . PHE A 1 355 ? 15.969 -15.455 -16.311 1.00 84.19 355 PHE A CA 1
ATOM 2951 C C . PHE A 1 355 ? 15.861 -15.340 -17.827 1.00 84.19 355 PHE A C 1
ATOM 2953 O O . PHE A 1 355 ? 15.017 -16.074 -18.391 1.00 84.19 355 PHE A O 1
#

Solvent-accessible surface area (backbone atoms only — not comparable to full-atom values): 18407 Å² total; per-residue (Å²): 97,67,66,61,59,52,48,52,53,51,43,49,56,47,15,50,54,58,81,50,97,63,59,67,69,59,49,50,51,39,50,50,50,47,51,52,49,56,24,50,57,39,11,27,48,37,85,23,41,86,44,43,65,57,54,54,51,54,53,70,72,45,62,43,61,89,81,40,56,73,67,55,44,54,51,55,40,68,69,40,99,59,37,51,49,48,47,48,49,51,16,51,42,48,52,74,56,37,23,74,42,45,55,43,30,50,33,17,43,51,21,56,50,37,40,46,60,35,26,64,72,72,33,95,34,32,46,40,20,47,40,43,40,47,27,66,43,42,61,29,44,54,52,42,32,46,50,22,31,18,41,22,24,42,48,36,12,51,50,29,44,69,72,69,37,55,69,58,18,54,52,26,43,54,56,8,39,27,34,22,70,63,47,59,63,40,56,78,52,54,62,55,70,76,47,56,71,70,56,49,52,49,54,32,57,51,33,74,70,56,61,68,68,64,56,50,55,54,49,50,60,61,34,68,38,82,94,35,44,82,53,57,80,52,57,58,73,44,83,61,64,58,66,68,58,56,53,51,54,56,58,75,44,42,69,61,52,51,51,41,61,77,36,60,94,70,58,48,69,61,60,54,46,35,53,44,29,38,46,49,12,52,26,34,31,54,75,14,42,52,35,60,68,43,38,52,47,12,53,49,28,43,52,30,53,29,43,52,60,58,51,49,63,78,76,48,70,94,46,71,65,54,50,51,52,50,51,50,54,53,50,50,53,30,44,67,46,32,56,72,56,51,79,62,45,54,61,81,41,78,44,83,52,47,90